Protein AF-A0AAJ1RBI2-F1 (afdb_monomer_lite)

InterPro domains:
  IPR000182 GNAT domain [PF00583] (64-165)
  IPR016181 Acyl-CoA N-acyltransferase [SSF55729] (60-168)

Secondary structure (DSSP, 8-state):
-------PPP-S-TT-TTEEEEEGGG---SSSHHHH---S-HHHHHIIIIITTTTTTT-EEEEEEETTT--EEEEEEEEEEEEEPPHHHHHHTT---TT--EEEEEEEEEEEE-GGGTTSSHHHHHHHHHHHHHHHHTTSSS---EEEEEE-GGGHHHHHHHH--EE---S--SSSEEEEEEHHHHHHHHHHHT-

Structure (mmCIF, N/CA/C/O backbone):
data_AF-A0AAJ1RBI2-F1
#
_entry.id   AF-A0AAJ1RBI2-F1
#
loop_
_atom_site.group_PDB
_atom_site.id
_atom_site.type_symbol
_atom_site.label_atom_id
_atom_site.label_alt_id
_atom_site.label_comp_id
_atom_site.label_asym_id
_atom_site.label_entity_id
_atom_site.label_seq_id
_atom_site.pdbx_PDB_ins_code
_atom_site.Cartn_x
_atom_site.Cartn_y
_atom_site.Cartn_z
_atom_site.occupancy
_atom_site.B_iso_or_equiv
_atom_site.auth_seq_id
_atom_site.auth_comp_id
_atom_site.auth_asym_id
_atom_site.auth_atom_id
_atom_site.pdbx_PDB_model_num
ATOM 1 N N . MET A 1 1 ? -21.808 1.583 -21.915 1.00 31.53 1 MET A N 1
ATOM 2 C CA . MET A 1 1 ? -22.429 1.436 -20.58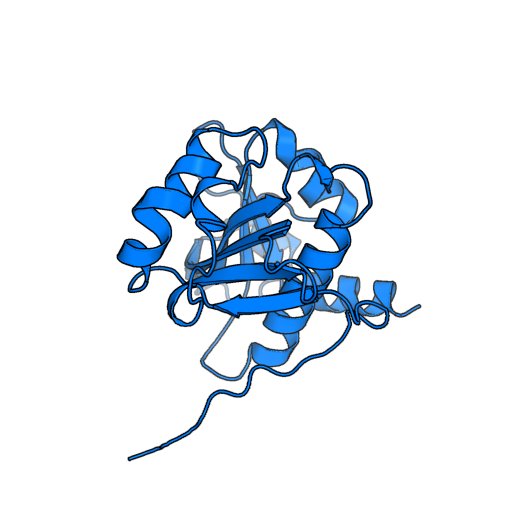4 1.00 31.53 1 MET A CA 1
ATOM 3 C C . MET A 1 1 ? -21.975 0.087 -20.047 1.00 31.53 1 MET A C 1
ATOM 5 O O . MET A 1 1 ? -22.480 -0.927 -20.499 1.00 31.53 1 MET A O 1
ATOM 9 N N . ALA A 1 2 ? -20.928 0.063 -19.223 1.00 22.00 2 ALA A N 1
ATOM 10 C CA . ALA A 1 2 ? -20.402 -1.158 -18.617 1.00 22.00 2 ALA A CA 1
ATOM 11 C C . ALA A 1 2 ? -20.569 -1.018 -17.102 1.00 22.00 2 ALA A C 1
ATOM 13 O O . ALA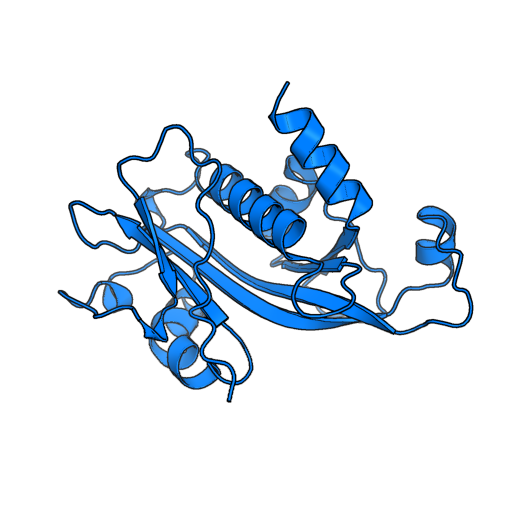 A 1 2 ? -19.829 -0.289 -16.451 1.00 22.00 2 ALA A O 1
ATOM 14 N N . LEU A 1 3 ? -21.614 -1.655 -16.577 1.00 27.84 3 LEU A N 1
ATOM 15 C CA . LEU A 1 3 ? -21.797 -1.904 -15.152 1.00 27.84 3 LEU A CA 1
ATOM 16 C C . LEU A 1 3 ? -20.965 -3.145 -14.814 1.00 27.84 3 LEU A C 1
ATOM 18 O O . LEU A 1 3 ? -21.447 -4.268 -14.912 1.00 27.84 3 LEU A O 1
ATOM 22 N N . GLY A 1 4 ? -19.693 -2.934 -14.492 1.00 22.75 4 GLY A N 1
ATOM 23 C CA . GLY A 1 4 ? -18.854 -3.931 -13.839 1.00 22.75 4 GLY A CA 1
ATOM 24 C C . GLY A 1 4 ? -18.748 -3.556 -12.371 1.00 22.75 4 GLY A C 1
ATOM 25 O O . GLY A 1 4 ? -18.045 -2.609 -12.031 1.00 22.75 4 GLY A O 1
ATOM 26 N N . VAL A 1 5 ? -19.477 -4.255 -11.503 1.00 24.61 5 VAL A N 1
ATOM 27 C CA . VAL A 1 5 ? -19.198 -4.220 -10.065 1.00 24.61 5 VAL A CA 1
ATOM 28 C C . VAL A 1 5 ? -17.825 -4.862 -9.902 1.00 24.61 5 VAL A C 1
ATOM 30 O O . VAL A 1 5 ? -17.678 -6.058 -10.144 1.00 24.61 5 VAL A O 1
ATOM 33 N N . LEU A 1 6 ? -16.815 -4.058 -9.568 1.00 24.02 6 LEU A N 1
ATOM 34 C CA . LEU A 1 6 ? -15.483 -4.548 -9.240 1.00 24.02 6 LEU A CA 1
ATOM 35 C C . LEU A 1 6 ? -15.587 -5.308 -7.911 1.00 24.02 6 LEU A C 1
ATOM 37 O O . LEU A 1 6 ? -15.535 -4.722 -6.830 1.00 24.02 6 LEU A O 1
ATOM 41 N N . VAL A 1 7 ? -15.840 -6.610 -7.992 1.00 29.83 7 VAL A N 1
ATOM 42 C CA . VAL A 1 7 ? -15.744 -7.504 -6.841 1.00 29.83 7 VAL A CA 1
ATOM 43 C C . VAL A 1 7 ? -14.259 -7.786 -6.651 1.00 29.83 7 VAL A C 1
ATOM 45 O O . VAL A 1 7 ? -13.678 -8.560 -7.405 1.00 29.83 7 VAL A O 1
ATOM 48 N N . LEU A 1 8 ? -13.645 -7.121 -5.670 1.00 30.98 8 LEU A N 1
ATOM 49 C CA . LEU A 1 8 ? -12.299 -7.457 -5.203 1.00 30.98 8 LEU A CA 1
ATOM 50 C C . LEU A 1 8 ? -12.330 -8.909 -4.697 1.00 30.98 8 LEU A C 1
ATOM 52 O O . LEU A 1 8 ? -13.134 -9.200 -3.802 1.00 30.98 8 LEU A O 1
ATOM 56 N N . PRO A 1 9 ? -11.529 -9.838 -5.239 1.00 37.38 9 PRO A N 1
ATOM 57 C CA . PRO A 1 9 ? -11.540 -11.200 -4.756 1.00 37.38 9 PRO A CA 1
ATOM 58 C C . PRO A 1 9 ? -10.793 -11.288 -3.434 1.00 37.38 9 PRO A C 1
ATOM 60 O O . PRO A 1 9 ? -9.757 -10.668 -3.192 1.00 37.38 9 PRO A O 1
ATOM 63 N N . GLN A 1 10 ? -11.377 -12.096 -2.565 1.00 47.50 10 GLN A N 1
ATOM 64 C CA . GLN A 1 10 ? -10.751 -12.557 -1.349 1.00 47.50 10 GLN A CA 1
ATOM 65 C C . GLN A 1 10 ? -9.840 -13.716 -1.726 1.00 47.50 10 GLN A C 1
ATOM 67 O O . GLN A 1 10 ? -10.343 -14.731 -2.201 1.00 47.50 10 GLN A O 1
ATOM 72 N N . ASN A 1 11 ? -8.533 -13.592 -1.506 1.00 36.38 11 ASN A N 1
ATOM 73 C CA . ASN A 1 11 ? -7.727 -14.770 -1.223 1.00 36.38 11 ASN A CA 1
ATOM 74 C C . ASN A 1 11 ? -6.527 -14.465 -0.319 1.00 36.38 11 ASN A C 1
ATOM 76 O O . ASN A 1 11 ? -5.798 -13.494 -0.496 1.00 36.38 11 ASN A O 1
ATOM 80 N N . ASP A 1 12 ? -6.395 -15.375 0.647 1.00 38.28 12 ASP A N 1
ATOM 81 C CA . ASP A 1 12 ? -5.239 -15.706 1.477 1.00 38.28 12 ASP A CA 1
ATOM 82 C C . ASP A 1 12 ? -4.867 -14.785 2.657 1.00 38.28 12 ASP A C 1
ATOM 84 O O . ASP A 1 12 ? -3.698 -14.568 2.960 1.00 38.28 12 ASP A O 1
ATOM 88 N N . LEU A 1 13 ? -5.876 -14.405 3.454 1.00 44.47 13 LEU A N 1
ATOM 89 C CA . LEU A 1 13 ? -5.784 -14.591 4.914 1.00 44.47 13 LEU A CA 1
ATOM 90 C C . LEU A 1 13 ? -6.566 -15.860 5.289 1.00 44.47 13 LEU A C 1
ATOM 92 O O . LEU A 1 13 ? -7.721 -15.797 5.713 1.00 44.47 13 LEU A O 1
ATOM 96 N N . LYS A 1 14 ? -5.970 -17.037 5.088 1.00 37.84 14 LYS A N 1
ATOM 97 C CA . LYS A 1 14 ? -6.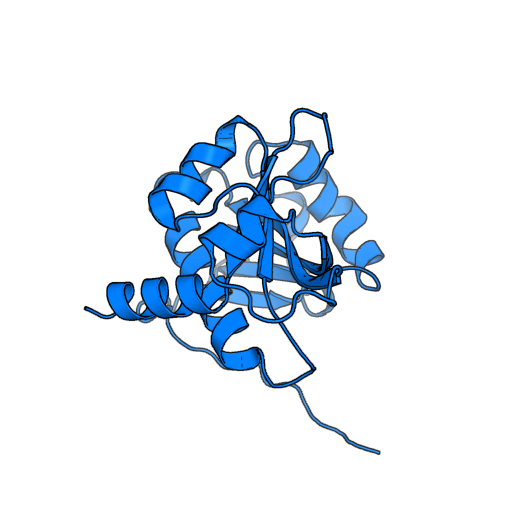661 -18.323 5.291 1.00 37.84 14 LYS A CA 1
ATOM 98 C C . LYS A 1 14 ? -6.915 -18.723 6.753 1.00 37.84 14 LYS A C 1
ATOM 100 O O . LYS A 1 14 ? -7.476 -19.787 6.965 1.00 37.84 14 LYS A O 1
ATOM 105 N N . ASP A 1 15 ? -6.664 -17.832 7.717 1.00 40.84 15 ASP A N 1
ATOM 106 C CA . ASP A 1 15 ? -7.117 -17.974 9.112 1.00 40.84 15 ASP A CA 1
ATOM 107 C C . ASP A 1 15 ? -7.917 -16.762 9.661 1.00 40.84 15 ASP A C 1
ATOM 109 O O . ASP A 1 15 ? -8.376 -16.797 10.801 1.00 40.84 15 ASP A O 1
ATOM 113 N N . SER A 1 16 ? -8.177 -15.690 8.888 1.00 45.16 16 SER A N 1
ATOM 114 C CA . SER A 1 16 ? -8.838 -14.484 9.432 1.00 45.16 16 SER A CA 1
ATOM 115 C C . SER A 1 16 ? -10.350 -14.432 9.171 1.00 45.16 16 SER A C 1
ATOM 117 O O . SER A 1 16 ? -10.859 -13.638 8.373 1.00 45.16 16 SER A O 1
ATOM 119 N N . LEU A 1 17 ? -11.123 -15.209 9.924 1.00 55.19 17 LEU A N 1
ATOM 120 C CA . LEU A 1 17 ? -12.563 -14.943 10.070 1.00 55.19 17 LEU A CA 1
ATOM 121 C C . LEU A 1 17 ? -12.840 -13.562 10.709 1.00 55.19 17 LEU A C 1
ATOM 123 O O . LEU A 1 17 ? -13.960 -13.065 10.619 1.00 55.19 17 LEU A O 1
ATOM 127 N N . GLU A 1 18 ? -11.823 -12.914 11.282 1.00 79.88 18 GLU A N 1
ATOM 128 C CA . GLU A 1 18 ? -11.953 -11.740 12.149 1.00 79.88 18 GLU A CA 1
ATOM 129 C C . GLU A 1 18 ? -11.800 -10.377 11.467 1.00 79.88 18 GLU A C 1
ATOM 131 O O . GLU A 1 18 ? -12.244 -9.393 12.048 1.00 79.88 18 GLU A O 1
ATOM 136 N N . PHE A 1 19 ? -11.229 -10.278 10.258 1.00 86.38 19 PHE A N 1
ATOM 137 C CA . PHE A 1 19 ? -10.945 -8.974 9.632 1.00 86.38 19 PHE A CA 1
ATOM 138 C C . PHE A 1 19 ? -11.523 -8.827 8.223 1.00 86.38 19 PHE A C 1
ATOM 140 O O . PHE A 1 19 ? -11.603 -9.790 7.461 1.00 86.38 19 PHE A O 1
ATOM 147 N N . ASN A 1 20 ? -11.929 -7.606 7.876 1.00 89.25 20 ASN A N 1
ATOM 148 C CA . ASN A 1 20 ? -12.379 -7.209 6.544 1.00 89.25 20 ASN A CA 1
ATOM 149 C C . ASN A 1 20 ? -11.481 -6.098 5.996 1.00 89.25 20 ASN A C 1
ATOM 151 O O . ASN A 1 20 ? -11.178 -5.143 6.707 1.00 89.25 20 ASN A O 1
ATOM 155 N N . VAL A 1 21 ? -11.132 -6.178 4.712 1.00 91.56 21 VAL A N 1
ATOM 156 C CA . VAL A 1 21 ? -10.526 -5.053 3.991 1.00 91.56 21 VAL A CA 1
ATOM 157 C C . VAL A 1 21 ? -11.633 -4.227 3.341 1.00 91.56 21 VAL A C 1
ATOM 159 O O . VAL A 1 21 ? -12.424 -4.751 2.557 1.00 91.56 21 VAL A O 1
ATOM 162 N N . ILE A 1 22 ? -11.704 -2.936 3.664 1.00 93.19 22 ILE A N 1
ATOM 163 C CA . ILE A 1 22 ? -12.755 -2.022 3.200 1.00 93.19 22 ILE A CA 1
ATOM 164 C C . ILE A 1 22 ? -12.105 -0.773 2.603 1.00 93.19 22 ILE A C 1
ATOM 166 O O . ILE A 1 22 ? -11.233 -0.166 3.217 1.00 93.19 22 ILE A O 1
ATOM 170 N N . ASN A 1 23 ? -12.532 -0.346 1.411 1.00 95.00 23 ASN A N 1
ATOM 171 C CA . ASN A 1 23 ? -12.123 0.959 0.883 1.00 95.00 23 ASN A CA 1
ATOM 172 C C . ASN A 1 23 ? -12.711 2.079 1.759 1.00 95.00 23 ASN A C 1
ATOM 174 O O . ASN A 1 23 ? -13.907 2.068 2.049 1.00 95.00 23 ASN A O 1
ATOM 178 N N . LEU A 1 24 ? -11.896 3.063 2.140 1.00 94.88 24 LEU A N 1
ATOM 179 C CA . LEU A 1 24 ? -12.279 4.162 3.030 1.00 94.88 24 LEU A CA 1
ATOM 180 C C . LEU A 1 24 ? -13.543 4.910 2.566 1.00 94.88 24 LEU A C 1
ATOM 182 O O . LEU A 1 24 ? -14.338 5.342 3.400 1.00 94.88 24 LEU A O 1
ATOM 186 N N . LEU A 1 25 ? -13.777 5.041 1.258 1.00 92.94 25 LEU A N 1
ATOM 187 C CA . LEU A 1 25 ? -14.990 5.676 0.727 1.00 92.94 25 LEU A CA 1
ATOM 188 C C . LEU A 1 25 ? -16.268 4.895 1.051 1.00 92.94 25 LEU A C 1
ATOM 190 O O . LEU A 1 25 ? -17.327 5.494 1.211 1.00 92.94 25 LEU A O 1
ATOM 194 N N . ASN A 1 26 ? -16.154 3.576 1.195 1.00 92.50 26 ASN A N 1
ATOM 195 C CA . ASN A 1 26 ? -17.253 2.684 1.554 1.00 92.50 26 ASN A CA 1
ATOM 196 C C . ASN A 1 26 ? -17.346 2.448 3.071 1.00 92.50 26 ASN A C 1
ATOM 198 O O . ASN A 1 26 ? -18.294 1.814 3.534 1.00 92.50 26 ASN A O 1
ATOM 202 N N . PHE A 1 27 ? -16.380 2.945 3.850 1.00 90.56 27 PHE A N 1
ATOM 203 C CA . PHE A 1 27 ? -16.364 2.800 5.299 1.00 90.56 27 PHE A CA 1
ATOM 204 C C . PHE A 1 27 ? -17.298 3.815 5.964 1.00 90.56 27 PHE A C 1
ATOM 206 O O . PHE A 1 27 ? -17.034 5.026 5.965 1.00 90.56 27 PHE A O 1
ATOM 213 N N . LYS A 1 28 ? -18.385 3.294 6.542 1.00 87.56 28 LYS A N 1
ATOM 214 C CA . LYS A 1 28 ? -19.274 4.023 7.449 1.00 87.56 28 LYS A CA 1
ATOM 215 C C . LYS A 1 28 ? -18.650 3.968 8.831 1.00 87.56 28 LYS A C 1
ATOM 217 O O . LYS A 1 28 ? -18.579 2.888 9.393 1.00 87.56 28 LYS A O 1
ATOM 222 N N . ASP A 1 29 ? -18.195 5.109 9.327 1.00 78.81 29 ASP A N 1
ATOM 223 C CA . ASP A 1 29 ? -17.538 5.203 10.627 1.00 78.81 29 ASP A CA 1
ATOM 224 C C . ASP A 1 29 ? -18.581 5.043 11.751 1.00 78.81 29 ASP A C 1
ATOM 226 O O . ASP A 1 29 ? -19.350 5.981 11.981 1.00 78.81 29 ASP A O 1
ATOM 230 N N . PRO A 1 30 ? -18.702 3.865 12.393 1.00 65.69 30 PRO A N 1
ATOM 231 C CA . PRO A 1 30 ? -19.822 3.580 13.287 1.00 65.69 30 PRO A CA 1
ATOM 232 C C . PRO A 1 30 ? -19.636 4.206 14.677 1.00 65.69 30 PRO A C 1
ATOM 234 O O . PRO A 1 30 ? -20.591 4.253 15.453 1.00 65.69 30 PRO A O 1
ATOM 237 N N . SER A 1 31 ? -18.426 4.676 15.000 1.00 63.22 31 SER A N 1
ATOM 238 C CA . SER A 1 31 ? -18.021 4.965 16.382 1.00 63.22 31 SER A CA 1
ATOM 239 C C . SER A 1 31 ? -16.742 5.807 16.501 1.00 63.22 31 SER A C 1
ATOM 241 O O . SER A 1 31 ? -16.000 5.646 17.465 1.00 63.22 31 SER A O 1
ATOM 243 N N . ASP A 1 32 ? -16.458 6.693 15.542 1.00 79.00 32 ASP A N 1
ATOM 244 C CA . ASP A 1 32 ? -15.189 7.446 15.485 1.00 79.00 32 ASP A CA 1
ATOM 245 C C . ASP A 1 32 ? -13.955 6.516 15.483 1.00 79.00 32 ASP A C 1
ATOM 247 O O . ASP A 1 32 ? -12.893 6.827 16.027 1.00 79.00 32 ASP A O 1
ATOM 251 N N . SER A 1 33 ? -14.089 5.346 14.845 1.00 82.88 33 SER A N 1
ATOM 252 C CA . SER A 1 33 ? -13.013 4.361 14.695 1.00 82.88 33 SER A CA 1
ATOM 253 C C . SER A 1 33 ? -11.827 4.951 13.923 1.00 82.88 33 SER A C 1
ATOM 255 O O . SER A 1 33 ? -10.684 4.536 14.111 1.00 82.88 33 SER A O 1
ATOM 257 N N . LEU A 1 34 ? -12.070 5.947 13.058 1.00 88.56 34 LEU A N 1
ATOM 258 C CA . LEU A 1 34 ? -10.997 6.737 12.451 1.00 88.56 34 LEU A CA 1
ATOM 259 C C . LEU A 1 34 ? -10.288 7.613 13.488 1.00 88.56 34 LEU A C 1
ATOM 261 O O . LEU A 1 34 ? -9.057 7.652 13.501 1.00 88.56 34 LEU A O 1
ATOM 265 N N . GLY A 1 35 ? -11.033 8.303 14.356 1.00 89.19 35 GLY A N 1
ATOM 266 C CA . GLY A 1 35 ? -10.485 9.155 15.410 1.00 89.19 35 GLY A CA 1
ATOM 267 C C . GLY A 1 35 ? -9.631 8.394 16.425 1.00 89.19 35 GLY A C 1
ATOM 268 O O . GLY A 1 35 ? -8.598 8.916 16.861 1.00 89.19 35 GLY A O 1
ATOM 269 N N . SER A 1 36 ? -9.990 7.144 16.731 1.00 92.06 36 SER A N 1
ATOM 270 C CA . SER A 1 36 ? -9.271 6.279 17.676 1.00 92.06 36 SER A CA 1
ATOM 271 C C . SER A 1 36 ? -8.013 5.609 17.108 1.00 92.06 36 SER A C 1
ATOM 273 O O . SER A 1 36 ? -7.174 5.146 17.882 1.00 92.06 36 SER A O 1
ATOM 275 N N . PHE A 1 37 ? -7.827 5.589 15.783 1.00 94.88 37 PHE A N 1
ATOM 276 C CA . PHE A 1 37 ? -6.645 4.983 15.167 1.00 94.88 37 PHE A CA 1
ATOM 277 C C . PHE A 1 37 ? -5.344 5.656 15.648 1.00 94.88 37 PHE A C 1
ATOM 279 O O . PHE A 1 37 ? -5.215 6.882 15.600 1.00 94.88 37 PHE A O 1
ATOM 286 N N . SER A 1 38 ? -4.367 4.852 16.071 1.00 96.50 38 SER A N 1
ATOM 287 C CA . SER A 1 38 ? -2.997 5.290 16.367 1.00 96.50 38 SER A CA 1
ATOM 288 C C . SER A 1 38 ? -2.010 4.203 15.967 1.00 96.50 38 SER A C 1
ATOM 290 O O . SER A 1 38 ? -2.070 3.085 16.489 1.00 96.50 38 SER A O 1
ATOM 292 N N . CYS A 1 39 ? -1.084 4.523 15.064 1.00 95.06 39 CYS A N 1
ATOM 293 C CA . CYS A 1 39 ? 0.087 3.692 14.780 1.00 95.06 39 CYS A CA 1
ATOM 294 C C . CYS A 1 39 ? 1.355 4.176 15.502 1.00 95.06 39 CYS A C 1
ATOM 296 O O . CYS A 1 39 ? 2.443 3.674 15.214 1.00 95.06 39 CYS A O 1
ATOM 298 N N . GLY A 1 40 ? 1.234 5.162 16.398 1.00 94.56 40 GLY A N 1
ATOM 299 C CA . GLY A 1 40 ? 2.360 5.774 17.109 1.00 94.56 40 GLY A CA 1
ATOM 300 C C . GLY A 1 40 ? 3.127 6.821 16.289 1.00 94.56 40 GLY A C 1
ATOM 301 O O . GLY A 1 40 ? 4.131 7.351 16.762 1.00 94.56 40 GLY A O 1
ATOM 302 N N . ASN A 1 41 ? 2.667 7.148 15.075 1.00 94.12 41 ASN A N 1
ATOM 303 C CA . ASN A 1 41 ? 3.213 8.229 14.253 1.00 94.12 41 ASN A CA 1
ATOM 304 C C . ASN A 1 41 ? 2.110 9.253 13.956 1.00 94.12 41 ASN A C 1
ATOM 306 O O . ASN A 1 41 ? 1.203 9.007 13.161 1.00 94.12 41 ASN A O 1
ATOM 310 N N . THR A 1 42 ? 2.227 10.430 14.568 1.00 95.38 42 THR A N 1
ATOM 311 C CA . THR A 1 42 ? 1.196 11.475 14.529 1.00 95.38 42 THR A CA 1
ATOM 312 C C . THR A 1 42 ? 0.932 12.025 13.127 1.00 95.38 42 THR A C 1
ATOM 314 O O . THR A 1 42 ? -0.194 12.438 12.844 1.00 95.38 42 THR A O 1
ATOM 317 N N . GLU A 1 43 ? 1.921 12.023 12.230 1.00 93.62 43 GLU A N 1
ATOM 318 C CA . GLU A 1 43 ? 1.741 12.470 10.844 1.00 93.62 43 GLU A CA 1
ATOM 319 C C . GLU A 1 43 ? 0.921 11.461 10.034 1.00 93.62 43 GLU A C 1
ATOM 321 O O . GLU A 1 43 ? 0.011 11.852 9.297 1.00 93.62 43 GLU A O 1
ATOM 326 N N . ILE A 1 44 ? 1.202 10.167 10.210 1.00 95.00 44 ILE A N 1
ATOM 327 C CA . ILE A 1 44 ? 0.468 9.069 9.569 1.00 95.00 44 ILE A CA 1
ATOM 328 C C . ILE A 1 44 ? -0.968 9.001 10.107 1.00 95.00 44 ILE A C 1
ATOM 330 O O . ILE A 1 44 ? -1.918 8.912 9.324 1.00 95.00 44 ILE A O 1
ATOM 334 N N . ASP A 1 45 ? -1.142 9.122 11.424 1.00 96.19 45 ASP A N 1
ATOM 335 C CA . ASP A 1 45 ? -2.461 9.146 12.060 1.00 96.19 45 ASP A CA 1
ATOM 336 C C . ASP A 1 45 ? -3.289 10.340 11.568 1.00 96.19 45 ASP A C 1
ATOM 338 O O . ASP A 1 45 ? -4.455 10.201 11.194 1.00 96.19 45 ASP A O 1
ATOM 342 N N . SER A 1 46 ? -2.675 11.528 11.519 1.00 96.25 46 SER A N 1
ATOM 343 C CA . SER A 1 46 ? -3.317 12.749 11.026 1.00 96.25 46 SER A CA 1
ATOM 344 C C . SER A 1 46 ? -3.718 12.628 9.557 1.00 96.25 46 SER A C 1
ATOM 346 O O . SER A 1 46 ? -4.818 13.049 9.183 1.00 96.25 46 SER A O 1
ATOM 348 N N . PHE A 1 47 ? -2.875 12.012 8.720 1.00 95.62 47 PHE A N 1
ATOM 349 C CA . PHE A 1 47 ? -3.210 11.739 7.324 1.00 95.62 47 PHE A CA 1
ATOM 350 C C . PHE A 1 47 ? -4.499 10.917 7.206 1.00 95.62 47 PHE A C 1
ATOM 352 O O . PHE A 1 47 ? -5.421 11.348 6.504 1.00 95.62 47 PHE A O 1
ATOM 359 N N . LEU A 1 48 ? -4.594 9.784 7.911 1.00 96.19 48 LEU A N 1
ATOM 360 C CA . LEU A 1 48 ? -5.776 8.923 7.853 1.00 96.19 48 LEU A CA 1
ATOM 361 C C . LEU A 1 48 ? -7.038 9.678 8.291 1.00 96.19 48 LEU A C 1
ATOM 363 O O . LEU A 1 48 ? -8.059 9.637 7.601 1.00 96.19 48 LEU A O 1
ATOM 367 N N . LYS A 1 49 ? -6.943 10.404 9.411 1.00 94.94 49 LYS A N 1
ATOM 368 C CA . LYS A 1 49 ? -8.073 11.095 10.050 1.00 94.94 49 LYS A CA 1
ATOM 369 C C . LYS A 1 49 ? -8.587 12.286 9.248 1.00 94.94 49 LYS A C 1
ATOM 371 O O . LYS A 1 49 ? -9.781 12.564 9.264 1.00 94.94 49 LYS A O 1
ATOM 376 N N . THR A 1 50 ? -7.701 13.008 8.559 1.00 93.69 50 THR A N 1
ATOM 377 C CA . THR A 1 50 ? -8.039 14.338 8.016 1.00 93.69 50 THR A CA 1
ATOM 378 C C . THR A 1 50 ? -7.880 14.476 6.503 1.00 93.69 50 THR A C 1
ATOM 380 O O . THR A 1 50 ? -8.542 15.324 5.904 1.00 93.69 50 THR A O 1
ATOM 383 N N . LYS A 1 51 ? -7.034 13.660 5.856 1.00 94.81 51 LYS A N 1
ATOM 384 C CA . LYS A 1 51 ? -6.660 13.832 4.436 1.00 94.81 51 LYS A CA 1
ATOM 385 C C . LYS A 1 51 ? -7.052 12.658 3.547 1.00 94.81 51 LYS A C 1
ATOM 387 O O . LYS A 1 51 ? -7.416 12.874 2.396 1.00 94.81 51 LYS A O 1
ATOM 392 N N . ALA A 1 52 ? -7.032 11.430 4.060 1.00 95.25 52 ALA A N 1
ATOM 393 C CA . ALA A 1 52 ? -7.218 10.233 3.239 1.00 95.25 52 ALA A CA 1
ATOM 394 C C . ALA A 1 52 ? -8.520 10.249 2.409 1.00 95.25 52 ALA A C 1
ATOM 396 O O . ALA A 1 52 ? -8.514 9.880 1.238 1.00 95.25 52 ALA A O 1
ATOM 397 N N . ARG A 1 53 ? -9.632 10.761 2.965 1.00 94.25 53 ARG A N 1
ATOM 398 C CA . ARG A 1 53 ? -10.908 10.883 2.229 1.00 94.25 53 ARG A CA 1
ATOM 399 C C . ARG A 1 53 ? -10.849 11.907 1.089 1.00 94.25 53 ARG A C 1
ATOM 401 O O . ARG A 1 53 ? -11.404 11.660 0.017 1.00 94.25 53 ARG A O 1
ATOM 408 N N . THR A 1 54 ? -10.189 13.046 1.298 1.00 93.88 54 THR A N 1
ATOM 409 C CA . THR A 1 54 ? -10.098 14.118 0.289 1.00 93.88 54 THR A CA 1
ATOM 410 C C . THR A 1 54 ? -9.113 13.779 -0.826 1.00 93.88 54 THR A C 1
ATOM 412 O O . THR A 1 54 ? -9.248 14.286 -1.936 1.00 93.88 54 THR A O 1
ATOM 415 N N . TRP A 1 55 ? -8.167 12.876 -0.567 1.00 94.44 55 TRP A N 1
ATOM 416 C CA . TRP A 1 55 ? -7.202 12.384 -1.553 1.00 94.44 55 TRP A CA 1
ATOM 417 C C . TRP A 1 55 ? -7.739 11.260 -2.448 1.00 94.44 55 TRP A C 1
ATOM 419 O O . TRP A 1 55 ? -7.013 10.788 -3.314 1.00 94.44 55 TRP A O 1
ATOM 429 N N . SER A 1 56 ? -9.014 10.887 -2.322 1.00 91.50 56 SER A N 1
ATOM 430 C CA . SER A 1 56 ? -9.644 9.779 -3.063 1.00 91.50 56 SER A CA 1
ATOM 431 C C . SER A 1 56 ? -9.542 9.838 -4.594 1.00 91.50 56 SER A C 1
ATOM 433 O O . SER A 1 56 ? -9.713 8.822 -5.261 1.00 91.50 56 SER A O 1
ATOM 435 N N . ILE A 1 57 ? -9.255 11.010 -5.169 1.00 91.75 57 ILE A N 1
ATOM 436 C CA . ILE A 1 57 ? -9.022 11.176 -6.612 1.00 91.75 57 ILE A CA 1
ATOM 437 C C . ILE A 1 57 ? -7.575 10.882 -7.047 1.00 91.75 57 ILE A C 1
ATOM 439 O O . ILE A 1 57 ? -7.334 10.655 -8.228 1.00 91.75 57 ILE A O 1
ATOM 443 N N . VAL A 1 58 ? -6.611 10.914 -6.120 1.00 93.81 58 VAL A N 1
ATOM 444 C CA . VAL A 1 58 ? -5.170 10.714 -6.378 1.00 93.81 58 VAL A CA 1
ATOM 445 C C . VAL A 1 58 ? -4.604 9.480 -5.673 1.00 93.81 58 VAL A C 1
ATOM 447 O O . VAL A 1 58 ? -3.529 9.003 -6.035 1.00 93.81 58 VAL A O 1
ATOM 450 N N . SER A 1 59 ? -5.313 8.943 -4.682 1.00 95.31 59 SER A N 1
ATOM 451 C CA . SER A 1 59 ? -4.962 7.712 -3.987 1.00 95.31 59 SER A CA 1
ATOM 452 C C . SER A 1 59 ? -6.199 6.997 -3.445 1.00 95.31 59 SER A C 1
ATOM 454 O O . SER A 1 59 ? -7.233 7.603 -3.184 1.00 95.31 59 SER A O 1
ATOM 456 N N . ASN A 1 60 ? -6.084 5.686 -3.249 1.00 95.69 60 ASN A N 1
ATOM 457 C CA . ASN A 1 60 ? -7.105 4.861 -2.619 1.00 95.69 60 ASN A CA 1
ATOM 458 C C . ASN A 1 60 ? -6.603 4.354 -1.271 1.00 95.69 60 ASN A C 1
ATOM 460 O O . ASN A 1 60 ? -5.584 3.666 -1.207 1.00 95.69 60 ASN A O 1
ATOM 464 N N . THR A 1 61 ? -7.343 4.655 -0.206 1.00 96.94 61 THR A N 1
ATOM 465 C CA . THR A 1 61 ? -7.067 4.153 1.143 1.00 96.94 61 THR A CA 1
ATOM 466 C C . THR A 1 61 ? -7.963 2.962 1.459 1.00 96.94 61 THR A C 1
ATOM 468 O O . THR A 1 61 ? -9.181 3.019 1.280 1.00 96.94 61 THR A O 1
ATOM 471 N N . PHE A 1 62 ? -7.357 1.892 1.957 1.00 96.75 62 PHE A N 1
ATOM 472 C CA . PHE A 1 62 ? -8.020 0.668 2.382 1.00 96.75 62 PHE A CA 1
ATOM 473 C C . PHE A 1 62 ? -7.760 0.448 3.867 1.00 96.75 62 PHE A C 1
ATOM 475 O O . PHE A 1 62 ? -6.635 0.608 4.341 1.00 96.75 62 PHE A O 1
ATOM 482 N N . LEU A 1 63 ? -8.813 0.090 4.587 1.00 96.12 63 LEU A N 1
ATOM 483 C CA . LEU A 1 63 ? -8.819 -0.159 6.020 1.00 96.12 63 LEU A CA 1
ATOM 484 C C . LEU A 1 63 ? -8.916 -1.659 6.260 1.00 96.12 63 LEU A C 1
ATOM 486 O O . LEU A 1 63 ? -9.729 -2.323 5.620 1.00 96.12 63 LEU A O 1
ATOM 490 N N . LEU A 1 64 ? -8.140 -2.171 7.206 1.00 94.06 64 LEU A N 1
ATOM 491 C CA . LEU A 1 64 ? -8.337 -3.492 7.785 1.00 94.06 64 LEU A CA 1
ATOM 492 C C . LEU A 1 64 ? -9.146 -3.324 9.074 1.00 94.06 64 LEU A C 1
ATOM 494 O O . LEU A 1 64 ? -8.654 -2.738 10.038 1.00 94.06 64 LEU A O 1
ATOM 498 N N . VAL A 1 65 ? -10.381 -3.814 9.072 1.00 92.62 65 VAL A N 1
ATOM 499 C CA . VAL A 1 65 ? -11.371 -3.597 10.135 1.00 92.62 65 VAL A CA 1
ATOM 500 C C . VAL A 1 65 ? -11.695 -4.914 10.830 1.00 92.62 65 VAL A C 1
ATOM 502 O O . VAL A 1 65 ? -11.930 -5.918 10.155 1.00 92.62 65 VAL A O 1
ATOM 505 N N . ASN A 1 66 ? -11.729 -4.919 12.162 1.00 90.19 66 ASN A N 1
ATOM 506 C CA . ASN A 1 66 ? -12.192 -6.059 12.952 1.00 90.19 66 ASN A CA 1
ATOM 507 C C . ASN A 1 66 ? -13.711 -6.236 12.786 1.00 90.19 66 ASN A C 1
ATOM 509 O O . ASN A 1 66 ? -14.473 -5.321 13.063 1.00 90.19 66 ASN A O 1
ATOM 513 N N . LYS A 1 67 ? -14.169 -7.416 12.362 1.00 86.88 67 LYS A N 1
ATOM 514 C CA . LYS A 1 67 ? -15.590 -7.699 12.087 1.00 86.88 67 LYS A CA 1
ATOM 515 C C . LYS A 1 67 ? -16.479 -7.706 13.329 1.00 86.88 67 LYS A C 1
ATOM 517 O O . LYS A 1 67 ? -17.693 -7.631 13.184 1.00 86.88 67 LYS A O 1
ATOM 522 N N . GLN A 1 68 ? -15.902 -7.897 14.515 1.00 87.00 68 GLN A N 1
ATOM 523 C CA . GLN A 1 68 ? -16.649 -7.964 15.772 1.00 87.00 68 GLN A CA 1
ATOM 524 C C . GLN A 1 68 ? -16.743 -6.600 16.453 1.00 87.00 68 GLN A C 1
ATOM 526 O O . GLN A 1 68 ? -17.764 -6.308 17.068 1.00 87.00 68 GLN A O 1
ATOM 531 N N . THR A 1 69 ? -15.681 -5.794 16.370 1.00 88.00 69 THR A N 1
ATOM 532 C CA . THR A 1 69 ? -15.592 -4.512 17.088 1.00 88.00 69 THR A CA 1
ATOM 533 C C . THR A 1 69 ? -15.714 -3.286 16.188 1.00 88.00 69 THR A C 1
ATOM 535 O O . THR A 1 69 ? -15.860 -2.186 16.703 1.00 88.00 69 THR A O 1
ATOM 538 N N . ASP A 1 70 ? -15.643 -3.459 14.864 1.00 88.31 70 ASP A N 1
ATOM 539 C CA . ASP A 1 70 ? -15.527 -2.385 13.869 1.00 88.31 70 ASP A CA 1
ATOM 540 C C . ASP A 1 70 ? -14.302 -1.462 14.066 1.00 88.31 70 ASP A C 1
ATOM 542 O O . ASP A 1 70 ? -14.217 -0.366 13.496 1.00 88.31 70 ASP A O 1
ATOM 546 N N . ASP A 1 71 ? -13.305 -1.919 14.831 1.00 90.88 71 ASP A N 1
ATOM 547 C CA . ASP A 1 71 ? -12.051 -1.195 15.027 1.00 90.88 71 ASP A CA 1
ATOM 548 C C . ASP A 1 71 ? -11.157 -1.287 13.791 1.00 90.88 71 ASP A C 1
ATOM 550 O O . ASP A 1 71 ? -10.978 -2.357 13.197 1.00 90.88 71 ASP A O 1
ATOM 554 N N . ILE A 1 72 ? -10.514 -0.172 13.445 1.00 94.25 72 ILE A N 1
ATOM 555 C CA . ILE A 1 72 ? -9.481 -0.137 12.409 1.00 94.25 72 ILE A CA 1
ATOM 556 C C . ILE A 1 72 ? -8.171 -0.637 13.020 1.00 94.25 72 ILE A C 1
ATOM 558 O O . ILE A 1 72 ? -7.599 -0.010 13.908 1.00 94.25 72 ILE A O 1
ATOM 562 N N . VAL A 1 73 ? -7.668 -1.755 12.510 1.00 94.06 73 VAL A N 1
ATOM 563 C CA . VAL A 1 73 ? -6.435 -2.400 12.984 1.00 94.06 73 VAL A CA 1
ATOM 564 C C . VAL A 1 73 ? -5.223 -1.999 12.150 1.00 94.06 73 VAL A C 1
ATOM 566 O O . VAL A 1 73 ? -4.097 -1.930 12.642 1.00 94.06 73 VAL A O 1
ATOM 569 N N . ALA A 1 74 ? -5.441 -1.715 10.873 1.00 95.88 74 ALA A N 1
ATOM 570 C CA . ALA A 1 74 ? -4.400 -1.267 9.967 1.00 95.88 74 ALA A CA 1
ATOM 571 C C . ALA A 1 74 ? -5.012 -0.492 8.804 1.00 95.88 74 ALA A C 1
ATOM 573 O O . ALA A 1 74 ? -6.209 -0.596 8.529 1.00 95.88 74 ALA A O 1
ATOM 574 N N . PHE A 1 75 ? -4.181 0.246 8.080 1.00 96.88 75 PHE A N 1
ATOM 575 C CA . PHE A 1 75 ? -4.560 0.785 6.785 1.00 96.88 75 PHE A CA 1
ATOM 576 C C . PHE A 1 75 ? -3.371 0.825 5.837 1.00 96.88 75 PHE A C 1
ATOM 578 O O . PHE A 1 75 ? -2.206 0.864 6.245 1.00 96.88 75 PHE A O 1
ATOM 585 N N . TYR A 1 76 ? -3.685 0.866 4.550 1.00 97.31 76 TYR A N 1
ATOM 586 C CA . TYR A 1 76 ? -2.718 1.191 3.521 1.00 97.31 76 TYR A CA 1
ATOM 587 C C . TYR A 1 76 ? -3.335 2.114 2.475 1.00 97.31 76 TYR A C 1
ATOM 589 O O . TYR A 1 76 ? -4.547 2.129 2.263 1.00 97.31 76 TYR A O 1
ATOM 597 N N . THR A 1 77 ? -2.499 2.923 1.835 1.00 97.00 77 THR A N 1
ATOM 598 C CA . THR A 1 77 ? -2.909 3.849 0.776 1.00 97.00 77 THR A CA 1
ATOM 599 C C . THR A 1 77 ? -2.091 3.589 -0.472 1.00 97.00 77 THR A C 1
ATOM 601 O O . THR A 1 77 ? -0.864 3.589 -0.411 1.00 97.00 77 THR A O 1
ATOM 604 N N . LEU A 1 78 ? -2.777 3.388 -1.595 1.00 96.38 78 LEU A N 1
ATOM 605 C CA . LEU A 1 78 ? -2.173 3.130 -2.897 1.00 96.38 78 LEU A CA 1
ATOM 606 C C . LEU A 1 78 ? -2.379 4.319 -3.830 1.00 96.38 78 LEU A C 1
ATOM 608 O O . LEU A 1 78 ? -3.468 4.890 -3.869 1.00 96.38 78 LEU A O 1
ATOM 612 N N . SER A 1 79 ? -1.372 4.651 -4.626 1.00 95.06 79 SER A N 1
ATOM 613 C CA . SER A 1 79 ? -1.509 5.557 -5.768 1.00 95.06 79 SER A CA 1
ATOM 614 C C . SER A 1 79 ? -0.829 4.981 -7.005 1.00 95.06 79 SER A C 1
ATOM 616 O O . SER A 1 79 ? 0.016 4.088 -6.918 1.00 95.06 79 SER A O 1
ATOM 618 N N . ASN A 1 80 ? -1.210 5.474 -8.180 1.00 93.75 80 ASN A N 1
ATOM 619 C CA . ASN A 1 80 ? -0.501 5.172 -9.415 1.00 93.75 80 ASN A CA 1
ATOM 620 C C . ASN A 1 80 ? 0.738 6.060 -9.524 1.00 93.75 80 ASN A C 1
ATOM 622 O O . ASN A 1 80 ? 0.701 7.242 -9.177 1.00 93.75 80 ASN A O 1
ATOM 626 N N . GLY A 1 81 ? 1.824 5.493 -10.035 1.00 91.25 81 GLY A N 1
ATOM 627 C CA . GLY A 1 81 ? 3.092 6.187 -10.140 1.00 91.25 81 GLY A CA 1
ATOM 628 C C . GLY A 1 81 ? 3.885 5.820 -11.382 1.00 91.25 81 GLY A C 1
ATOM 629 O O . GLY A 1 81 ? 3.484 5.001 -12.217 1.00 91.25 81 GLY A O 1
ATOM 630 N N . ILE A 1 82 ? 5.032 6.480 -11.480 1.00 89.94 82 ILE A N 1
ATOM 631 C CA . ILE A 1 82 ? 6.056 6.210 -12.475 1.00 89.94 82 ILE A CA 1
ATOM 632 C C . ILE A 1 82 ? 7.380 6.054 -11.739 1.00 89.94 82 ILE A C 1
ATOM 634 O O . ILE A 1 82 ? 7.820 6.969 -11.041 1.00 89.94 82 ILE A O 1
ATOM 638 N N . THR A 1 83 ? 8.037 4.927 -11.973 1.00 86.88 83 THR A N 1
ATOM 639 C CA . THR A 1 83 ? 9.393 4.654 -11.510 1.00 86.88 83 THR A CA 1
ATOM 640 C C . THR A 1 83 ? 10.381 4.896 -12.645 1.00 86.88 83 THR A C 1
ATOM 642 O O . THR A 1 83 ? 10.282 4.296 -13.720 1.00 86.88 83 THR A O 1
ATOM 645 N N . LYS A 1 84 ? 11.393 5.732 -12.392 1.00 85.06 84 LYS A N 1
ATOM 646 C CA . LYS A 1 84 ? 12.517 5.939 -13.313 1.00 85.06 84 LYS A CA 1
ATOM 647 C C . LYS A 1 84 ? 13.698 5.067 -12.923 1.00 85.06 84 LYS A C 1
ATOM 649 O O . LYS A 1 84 ? 14.279 5.233 -11.854 1.00 85.06 84 LYS A O 1
ATOM 654 N N . LEU A 1 85 ? 14.102 4.176 -13.825 1.00 78.94 85 LEU A N 1
ATOM 655 C CA . LEU A 1 85 ? 15.206 3.250 -13.566 1.00 78.94 85 LEU A CA 1
ATOM 656 C C . LEU A 1 85 ? 16.540 3.775 -14.090 1.00 78.94 85 LEU A C 1
ATOM 658 O O . LEU A 1 85 ? 16.665 4.174 -15.253 1.00 78.94 85 LEU A O 1
ATOM 662 N N . THR A 1 86 ? 17.585 3.653 -13.272 1.00 78.06 86 THR A N 1
ATOM 663 C CA . THR A 1 86 ? 18.959 3.868 -13.735 1.00 78.06 86 THR A CA 1
ATOM 664 C C . THR A 1 86 ? 19.395 2.764 -14.691 1.00 78.06 86 THR A C 1
ATOM 666 O O . THR A 1 86 ? 18.919 1.628 -14.643 1.00 78.06 86 THR A O 1
ATOM 669 N N . LYS A 1 87 ? 20.391 3.064 -15.534 1.00 80.44 87 LYS A N 1
ATOM 670 C CA . LYS A 1 87 ? 21.026 2.053 -16.397 1.00 80.44 87 LYS A CA 1
ATOM 671 C C . LYS A 1 87 ? 21.590 0.875 -15.587 1.00 80.44 87 LYS A C 1
ATOM 673 O O . LYS A 1 87 ? 21.522 -0.263 -16.044 1.00 80.44 87 LYS A O 1
ATOM 678 N N . LYS A 1 88 ? 22.119 1.139 -14.384 1.00 81.94 88 LYS A N 1
ATOM 679 C CA . LYS A 1 88 ? 22.663 0.119 -13.476 1.00 81.94 88 LYS A CA 1
ATOM 680 C C . LYS A 1 88 ? 21.568 -0.820 -12.971 1.00 81.94 88 LYS A C 1
ATOM 682 O O . LYS A 1 88 ? 21.741 -2.031 -13.075 1.00 81.94 88 LYS A O 1
ATOM 687 N N . TYR A 1 89 ? 20.442 -0.277 -12.502 1.00 81.12 89 TYR A N 1
ATOM 688 C CA . TYR A 1 89 ? 19.305 -1.081 -12.051 1.00 81.12 89 TYR A CA 1
ATOM 689 C C . TYR A 1 89 ? 18.728 -1.919 -13.199 1.00 81.12 89 TYR A C 1
ATOM 691 O O . TYR A 1 89 ? 18.581 -3.132 -13.066 1.00 81.12 89 TYR A O 1
ATOM 699 N N . LYS A 1 90 ? 18.520 -1.309 -14.377 1.00 82.06 90 LYS A N 1
ATOM 700 C CA . LYS A 1 90 ? 18.076 -2.029 -15.584 1.00 82.06 90 LYS A CA 1
ATOM 701 C C . LYS A 1 90 ? 18.979 -3.215 -15.919 1.00 82.06 90 LYS A C 1
ATOM 703 O O . LYS A 1 90 ? 18.479 -4.294 -16.212 1.00 82.06 90 LYS A O 1
ATOM 708 N N . LYS A 1 91 ? 20.303 -3.028 -15.847 1.00 83.44 91 LYS A N 1
ATOM 709 C CA . LYS A 1 91 ? 21.283 -4.094 -16.092 1.00 83.44 91 LYS A CA 1
ATOM 710 C C . LYS A 1 91 ? 21.224 -5.188 -15.022 1.00 83.44 91 LYS A C 1
ATOM 712 O O . LYS A 1 91 ? 21.250 -6.358 -15.379 1.00 83.44 91 LYS A O 1
ATOM 717 N N . LYS A 1 92 ? 21.134 -4.818 -13.737 1.00 83.38 92 LYS A N 1
ATOM 718 C CA . LYS A 1 92 ? 21.055 -5.757 -12.600 1.00 83.38 92 LYS A CA 1
ATOM 719 C C . LYS A 1 92 ? 19.829 -6.671 -12.696 1.00 83.38 92 LYS A C 1
ATOM 721 O O . LYS A 1 92 ? 19.947 -7.857 -12.420 1.00 83.38 92 LYS A O 1
ATOM 726 N N . HIS A 1 93 ? 18.686 -6.123 -13.103 1.00 80.19 93 HIS A N 1
ATOM 727 C CA . HIS A 1 93 ? 17.413 -6.845 -13.193 1.00 80.19 93 HIS A CA 1
ATOM 728 C C . HIS A 1 93 ? 17.057 -7.279 -14.631 1.00 80.19 93 HIS A C 1
ATOM 730 O O . HIS A 1 93 ? 15.916 -7.644 -14.898 1.00 80.19 93 HIS A O 1
ATOM 736 N N . GLU A 1 94 ? 18.024 -7.248 -15.559 1.00 83.19 94 GLU A N 1
ATOM 737 C CA . GLU A 1 94 ? 17.892 -7.737 -16.944 1.00 83.19 94 GLU A CA 1
ATOM 738 C C . GLU A 1 94 ? 16.722 -7.125 -17.746 1.00 83.19 94 GLU A C 1
ATOM 740 O O . GLU A 1 94 ? 16.110 -7.777 -18.597 1.00 83.19 94 GLU A O 1
ATOM 745 N N . PHE A 1 95 ? 16.414 -5.844 -17.518 1.00 82.25 95 PHE A N 1
ATOM 746 C CA . PHE A 1 95 ? 15.386 -5.136 -18.281 1.00 82.25 95 PHE A CA 1
ATOM 747 C C . PHE A 1 95 ? 15.815 -4.955 -19.744 1.00 82.25 95 PHE A C 1
ATOM 749 O O . PHE A 1 95 ? 16.780 -4.252 -20.047 1.00 82.25 95 PHE A O 1
ATOM 756 N N . LYS A 1 96 ? 15.058 -5.569 -20.663 1.00 76.75 96 LYS A N 1
ATOM 757 C CA . LYS A 1 96 ? 15.356 -5.598 -22.109 1.00 76.75 96 LYS A CA 1
ATOM 758 C C . LYS A 1 96 ? 14.901 -4.350 -22.873 1.00 76.75 96 LYS A C 1
ATOM 760 O O . LYS A 1 96 ? 15.332 -4.136 -24.000 1.00 76.75 96 LYS A O 1
ATOM 765 N N . PHE A 1 97 ? 14.059 -3.515 -22.267 1.00 77.38 97 PHE A N 1
ATOM 766 C CA . PHE A 1 97 ? 13.512 -2.310 -22.893 1.00 77.38 97 PHE A CA 1
ATOM 767 C C . PHE A 1 97 ? 14.401 -1.096 -22.595 1.00 77.38 97 PHE A C 1
ATOM 769 O O . PHE A 1 97 ? 14.125 -0.289 -21.704 1.00 77.38 97 PHE A O 1
ATOM 776 N N . SER A 1 98 ? 15.513 -0.979 -23.324 1.00 70.69 98 SER A N 1
ATOM 777 C CA . SER A 1 98 ? 16.484 0.112 -23.148 1.00 70.69 98 SER A CA 1
ATOM 778 C C . SER A 1 98 ? 15.863 1.499 -23.347 1.00 70.69 98 SER A C 1
ATOM 780 O O . SER A 1 98 ? 16.239 2.426 -22.625 1.00 70.69 98 SER A O 1
ATOM 782 N N . GLU A 1 99 ? 14.891 1.615 -24.254 1.00 76.69 99 GLU A N 1
ATOM 783 C CA . GLU A 1 99 ? 14.229 2.872 -24.632 1.00 76.69 99 GLU A CA 1
ATOM 784 C C . GLU A 1 99 ? 13.168 3.346 -23.630 1.00 76.69 99 GLU A C 1
ATOM 786 O O . GLU A 1 99 ? 12.863 4.533 -23.573 1.00 76.69 99 GLU A O 1
ATOM 791 N N . ILE A 1 100 ? 12.648 2.453 -22.781 1.00 81.31 100 ILE A N 1
ATOM 792 C CA . ILE A 1 100 ? 11.651 2.808 -21.764 1.00 81.31 100 ILE A CA 1
ATOM 793 C C . ILE A 1 100 ? 12.375 3.312 -20.522 1.00 81.31 100 ILE A C 1
ATOM 795 O O . ILE A 1 100 ? 13.103 2.556 -19.875 1.00 81.31 100 ILE A O 1
ATOM 799 N N . THR A 1 101 ? 12.205 4.584 -20.176 1.00 78.75 101 THR A N 1
ATOM 800 C CA . THR A 1 101 ? 12.749 5.195 -18.949 1.00 78.75 101 THR A CA 1
ATOM 801 C C . THR A 1 101 ? 11.762 5.199 -17.796 1.00 78.75 101 THR A C 1
ATOM 803 O O . THR A 1 101 ? 12.186 5.076 -16.649 1.00 78.75 101 THR A O 1
ATOM 806 N N . ASP A 1 102 ? 10.481 5.306 -18.125 1.00 86.19 102 ASP A N 1
ATOM 807 C CA . ASP A 1 102 ? 9.371 5.494 -17.206 1.00 86.19 102 ASP A CA 1
ATOM 808 C C . ASP A 1 102 ? 8.565 4.201 -17.129 1.00 86.19 102 ASP A C 1
ATOM 810 O O . ASP A 1 102 ? 7.955 3.774 -18.110 1.00 86.19 102 ASP A O 1
ATOM 814 N N . TYR A 1 103 ? 8.608 3.550 -15.971 1.00 89.50 103 TYR A N 1
ATOM 815 C CA . TYR A 1 103 ? 7.929 2.282 -15.744 1.00 89.50 103 TYR A CA 1
ATOM 816 C C . TYR A 1 103 ? 6.694 2.498 -14.873 1.00 89.50 103 TYR A C 1
ATOM 818 O O . TYR A 1 103 ? 6.796 3.180 -13.853 1.00 89.50 103 TYR A O 1
ATOM 826 N N . PRO A 1 104 ? 5.539 1.915 -15.234 1.00 92.44 104 PRO A N 1
ATOM 827 C CA . PRO A 1 104 ? 4.329 2.059 -14.441 1.00 92.44 104 PRO A CA 1
ATOM 828 C C . PRO A 1 104 ? 4.486 1.366 -13.087 1.00 92.44 104 PRO A C 1
ATOM 830 O O . PRO A 1 104 ? 4.929 0.210 -13.010 1.00 92.44 104 PRO A O 1
ATOM 833 N N . SER A 1 105 ? 4.083 2.064 -12.029 1.00 93.31 105 SER A N 1
ATOM 834 C CA . SER A 1 105 ? 4.151 1.567 -10.662 1.00 93.31 105 SER A CA 1
ATOM 835 C C . SER A 1 105 ? 2.835 1.733 -9.905 1.00 93.31 105 SER A C 1
ATOM 837 O O . SER A 1 105 ? 2.012 2.603 -10.205 1.00 93.31 105 SER A O 1
ATOM 839 N N . ILE A 1 106 ? 2.660 0.891 -8.889 1.00 95.00 106 ILE A N 1
ATOM 840 C CA . ILE A 1 106 ? 1.748 1.144 -7.775 1.00 95.00 106 ILE A CA 1
ATOM 841 C C . ILE A 1 106 ? 2.604 1.563 -6.587 1.00 95.00 106 ILE A C 1
ATOM 843 O O . ILE A 1 106 ? 3.507 0.835 -6.181 1.00 95.00 106 ILE A O 1
ATOM 847 N N . ASN A 1 107 ? 2.314 2.727 -6.024 1.00 94.19 107 ASN A N 1
ATOM 848 C CA . ASN A 1 107 ? 3.026 3.257 -4.875 1.00 94.19 107 ASN A CA 1
ATOM 849 C C . ASN A 1 107 ? 2.221 2.979 -3.607 1.00 94.19 107 ASN A C 1
ATOM 851 O O . ASN A 1 107 ? 1.055 3.364 -3.510 1.00 94.19 107 ASN A O 1
ATOM 855 N N . ILE A 1 108 ? 2.853 2.349 -2.622 1.00 95.38 108 ILE A N 1
ATOM 856 C CA . ILE A 1 108 ? 2.355 2.239 -1.254 1.00 95.38 108 ILE A CA 1
ATOM 857 C C . ILE A 1 108 ? 2.760 3.529 -0.537 1.00 95.38 108 ILE A C 1
ATOM 859 O O . ILE A 1 108 ? 3.897 3.683 -0.097 1.00 95.38 108 ILE A O 1
ATOM 863 N N . VAL A 1 109 ? 1.827 4.478 -0.474 1.00 93.56 109 VAL A N 1
ATOM 864 C CA . VAL A 1 109 ? 2.056 5.828 0.071 1.00 93.56 109 VAL A CA 1
ATOM 865 C C . VAL A 1 109 ? 2.061 5.808 1.597 1.00 93.56 109 VAL A C 1
ATOM 867 O O . VAL A 1 109 ? 2.898 6.434 2.233 1.00 93.56 109 VAL A O 1
ATOM 870 N N . TYR A 1 110 ? 1.126 5.062 2.183 1.00 94.94 110 TYR A N 1
ATOM 871 C CA . TYR A 1 110 ? 1.046 4.841 3.622 1.00 94.94 110 TYR A CA 1
ATOM 872 C C . TYR A 1 110 ? 0.794 3.364 3.879 1.00 94.94 110 TYR A C 1
ATOM 874 O O . TYR A 1 110 ? 0.005 2.739 3.170 1.00 94.94 110 TYR A O 1
ATOM 882 N N . PHE A 1 111 ? 1.446 2.829 4.903 1.00 95.50 111 PHE A N 1
ATOM 883 C CA . PHE A 1 111 ? 1.249 1.474 5.394 1.00 95.50 111 PHE A CA 1
ATOM 884 C C . PHE A 1 111 ? 1.448 1.488 6.906 1.00 95.50 111 PHE A C 1
ATOM 886 O O . PHE A 1 111 ? 2.552 1.758 7.379 1.00 95.50 111 PHE A O 1
ATOM 893 N N . ALA A 1 112 ? 0.380 1.249 7.661 1.00 96.06 112 ALA A N 1
ATOM 894 C CA . ALA A 1 112 ? 0.405 1.406 9.106 1.00 96.06 112 ALA A CA 1
ATOM 895 C C . ALA A 1 112 ? -0.475 0.373 9.804 1.00 96.06 112 ALA A C 1
ATOM 897 O O . ALA A 1 112 ? -1.556 0.027 9.332 1.00 96.06 112 ALA A O 1
ATOM 898 N N . VAL A 1 113 ? -0.003 -0.080 10.962 1.00 95.31 113 VAL A N 1
ATOM 899 C CA . VAL A 1 113 ? -0.693 -1.007 11.864 1.00 95.31 113 VAL A CA 1
ATOM 900 C C . VAL A 1 113 ? -0.801 -0.322 13.2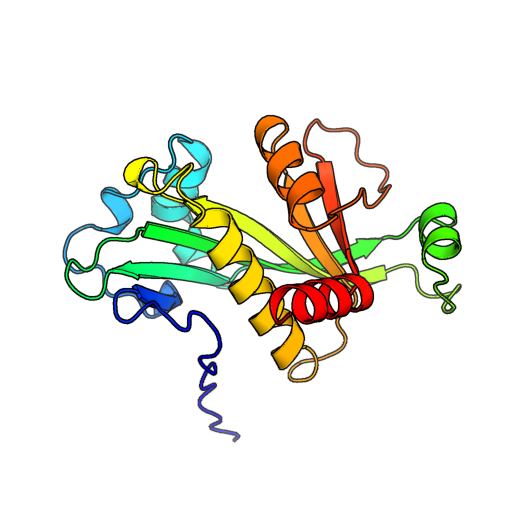18 1.00 95.31 113 VAL A C 1
ATOM 902 O O . VAL A 1 113 ? 0.159 0.327 13.644 1.00 95.31 113 VAL A O 1
ATOM 905 N N . THR A 1 114 ? -1.941 -0.451 13.891 1.00 95.44 114 THR A N 1
ATOM 906 C CA . THR A 1 114 ? -2.131 0.143 15.217 1.00 95.44 114 THR A CA 1
ATOM 907 C C . THR A 1 114 ? -1.125 -0.398 16.225 1.00 95.44 114 THR A C 1
ATOM 909 O O . THR A 1 114 ? -0.699 -1.551 16.137 1.00 95.44 114 THR A O 1
ATOM 912 N N . GLU A 1 115 ? -0.744 0.417 17.210 1.00 92.12 115 GLU A N 1
ATOM 913 C CA . GLU A 1 115 ? 0.271 0.053 18.215 1.00 92.12 115 GLU A CA 1
ATOM 914 C C . GLU A 1 115 ? -0.037 -1.285 18.911 1.00 92.12 115 GLU A C 1
ATOM 916 O O . GLU A 1 115 ? 0.857 -2.097 19.145 1.00 92.12 115 GLU A O 1
ATOM 921 N N . SER A 1 116 ? -1.318 -1.575 19.160 1.00 89.38 116 SER A N 1
ATOM 922 C CA . SER A 1 116 ? -1.773 -2.818 19.792 1.00 89.38 116 SER A CA 1
ATOM 923 C C . SER A 1 116 ? -1.580 -4.075 18.930 1.00 89.38 116 SER A C 1
ATOM 925 O O . SER A 1 116 ? -1.563 -5.183 19.476 1.00 89.38 116 SER A O 1
ATOM 927 N N . PHE A 1 117 ? -1.390 -3.936 17.616 1.00 89.94 117 PHE A N 1
ATOM 928 C CA . PHE A 1 117 ? -1.177 -5.035 16.663 1.00 89.94 117 PHE A CA 1
ATOM 929 C C . PHE A 1 117 ? 0.247 -5.080 16.081 1.00 89.94 117 PHE A C 1
ATOM 931 O O . PHE A 1 117 ? 0.600 -6.014 15.353 1.00 89.94 117 PHE A O 1
ATOM 938 N N . GLN A 1 118 ? 1.104 -4.118 16.427 1.00 88.75 118 GLN A N 1
ATOM 939 C CA . GLN A 1 118 ? 2.509 -4.114 16.022 1.00 88.75 118 GLN A CA 1
ATOM 940 C C . GLN A 1 118 ? 3.306 -5.259 16.670 1.00 88.75 118 GLN A C 1
ATOM 942 O O . GLN A 1 118 ? 2.944 -5.794 17.715 1.00 88.75 118 GLN A O 1
ATOM 947 N N . ASN A 1 119 ? 4.416 -5.650 16.030 1.00 86.06 119 ASN A N 1
ATOM 948 C CA . ASN A 1 119 ? 5.344 -6.701 16.487 1.00 86.06 119 ASN A CA 1
ATOM 949 C C . ASN A 1 119 ? 4.731 -8.106 16.679 1.00 86.06 119 ASN A C 1
ATOM 951 O O . ASN A 1 119 ? 5.357 -8.973 17.283 1.00 86.06 119 ASN A O 1
ATOM 955 N N . LYS A 1 120 ? 3.539 -8.353 16.122 1.00 86.75 120 LYS A N 1
ATOM 956 C CA . LYS A 1 120 ? 2.812 -9.635 16.198 1.00 86.75 120 LYS A CA 1
ATOM 957 C C . LYS A 1 120 ? 2.705 -10.375 14.857 1.00 86.75 120 LYS A C 1
ATOM 959 O O . LYS A 1 120 ? 1.921 -11.301 14.736 1.00 86.75 120 LYS A O 1
ATOM 964 N N . GLY A 1 121 ? 3.441 -9.944 13.831 1.00 85.69 121 GLY A N 1
ATOM 965 C CA . GLY A 1 121 ? 3.377 -10.529 12.480 1.00 85.69 121 GLY A CA 1
ATOM 966 C C . GLY A 1 121 ? 2.327 -9.906 11.548 1.00 85.69 121 GLY A C 1
ATOM 967 O O . GLY A 1 121 ? 2.514 -9.954 10.336 1.00 85.69 121 GLY A O 1
ATOM 968 N N . PHE A 1 122 ? 1.327 -9.196 12.083 1.00 86.75 122 PHE A N 1
ATOM 969 C CA . PHE A 1 122 ? 0.234 -8.573 11.314 1.00 86.75 122 PHE A CA 1
ATOM 970 C C . PHE A 1 122 ? 0.690 -7.719 10.129 1.00 86.75 122 PHE A C 1
ATOM 972 O O . PHE A 1 122 ? 0.182 -7.867 9.022 1.00 86.75 122 PHE A O 1
ATOM 979 N N . GLY A 1 123 ? 1.678 -6.840 10.327 1.00 90.06 123 GLY A N 1
ATOM 980 C CA . GLY A 1 123 ? 2.193 -6.012 9.231 1.00 90.06 123 GLY A CA 1
ATOM 981 C C . GLY A 1 123 ? 2.788 -6.849 8.095 1.00 90.06 123 GLY A C 1
ATOM 982 O O . GLY A 1 123 ? 2.654 -6.492 6.928 1.00 90.06 123 GLY A O 1
ATOM 983 N N . LYS A 1 124 ? 3.409 -7.990 8.417 1.00 90.62 124 LYS A N 1
ATOM 984 C CA . LYS A 1 124 ? 3.954 -8.896 7.406 1.00 90.62 124 LYS A CA 1
ATOM 985 C C . LYS A 1 124 ? 2.839 -9.565 6.612 1.00 90.62 124 LYS A C 1
ATOM 987 O O . LYS A 1 124 ? 2.874 -9.523 5.388 1.00 90.62 124 LYS A O 1
ATOM 992 N N . GLU A 1 125 ? 1.859 -10.136 7.299 1.00 90.38 125 GLU A N 1
ATOM 993 C CA . GLU A 1 125 ? 0.709 -10.800 6.674 1.00 90.38 125 GLU A CA 1
ATOM 994 C C . GLU A 1 125 ? -0.095 -9.839 5.795 1.00 90.38 125 GLU A C 1
ATOM 996 O O . GLU A 1 125 ? -0.387 -10.154 4.642 1.00 90.38 125 GLU A O 1
ATOM 1001 N N . LEU A 1 126 ? -0.358 -8.625 6.287 1.00 92.25 126 LEU A N 1
ATOM 1002 C CA . LEU A 1 126 ? -1.059 -7.595 5.526 1.00 92.25 126 LEU A CA 1
ATOM 1003 C C . LEU A 1 126 ? -0.301 -7.207 4.249 1.00 92.25 126 LEU A C 1
ATOM 1005 O O . LEU A 1 126 ? -0.915 -7.065 3.196 1.00 92.25 126 LEU A O 1
ATOM 1009 N N . MET A 1 127 ? 1.026 -7.058 4.318 1.00 94.25 127 MET A N 1
ATOM 1010 C CA . MET A 1 127 ? 1.840 -6.760 3.136 1.00 94.25 127 MET A CA 1
ATOM 1011 C C . MET A 1 127 ? 1.829 -7.918 2.131 1.00 94.25 127 MET A C 1
ATOM 1013 O O . MET A 1 127 ? 1.712 -7.674 0.935 1.00 94.25 127 MET A O 1
ATOM 1017 N N . LEU A 1 128 ? 1.921 -9.171 2.589 1.00 92.44 128 LEU A N 1
ATOM 1018 C CA . LEU A 1 128 ? 1.838 -10.338 1.702 1.00 92.44 128 LEU A CA 1
ATOM 1019 C C . LEU A 1 128 ? 0.486 -10.400 0.990 1.00 92.44 128 LEU A C 1
ATOM 1021 O O . LEU A 1 128 ? 0.453 -10.569 -0.226 1.00 92.44 128 LEU A O 1
ATOM 1025 N N . SER A 1 129 ? -0.607 -10.193 1.727 1.00 91.00 129 SER A N 1
ATOM 1026 C CA . SER A 1 129 ? -1.958 -10.155 1.165 1.00 91.00 129 SER A CA 1
ATOM 1027 C C . SER A 1 129 ? -2.121 -9.007 0.160 1.00 91.00 129 SER A C 1
ATOM 1029 O O . SER A 1 129 ? -2.636 -9.211 -0.939 1.00 91.00 129 SER A O 1
ATOM 1031 N N . LEU A 1 130 ? -1.598 -7.816 0.478 1.00 94.56 130 LEU A N 1
ATOM 1032 C CA . LEU A 1 130 ? -1.581 -6.672 -0.435 1.00 94.56 130 LEU A CA 1
ATOM 1033 C C . LEU A 1 130 ? -0.800 -6.973 -1.724 1.00 94.56 130 LEU A C 1
ATOM 1035 O O . LEU A 1 130 ? -1.302 -6.722 -2.818 1.00 94.56 130 LEU A O 1
ATOM 1039 N N . LEU A 1 131 ? 0.417 -7.509 -1.610 1.00 95.00 131 LEU A N 1
ATOM 1040 C CA . LEU A 1 131 ? 1.248 -7.856 -2.765 1.00 95.00 131 LEU A CA 1
ATOM 1041 C C . LEU A 1 131 ? 0.618 -8.973 -3.605 1.00 95.00 131 LEU A C 1
ATOM 1043 O O . LEU A 1 131 ? 0.685 -8.900 -4.830 1.00 95.00 131 LEU A O 1
ATOM 1047 N N . GLY A 1 132 ? -0.019 -9.960 -2.967 1.00 93.25 132 GLY A N 1
ATOM 1048 C CA . GLY A 1 132 ? -0.806 -11.004 -3.627 1.00 93.25 132 GLY A CA 1
ATOM 1049 C C . GLY A 1 132 ? -1.943 -10.419 -4.455 1.00 93.25 132 GLY A C 1
ATOM 1050 O O . GLY A 1 132 ? -2.010 -10.655 -5.657 1.00 93.25 132 GLY A O 1
ATOM 1051 N N . ASN A 1 133 ? -2.752 -9.548 -3.850 1.00 92.19 133 ASN A N 1
ATOM 1052 C CA . ASN A 1 133 ? -3.841 -8.857 -4.536 1.00 92.19 133 ASN A CA 1
ATOM 1053 C C . ASN A 1 133 ? -3.325 -8.006 -5.715 1.00 92.19 133 ASN A C 1
ATOM 1055 O O . ASN A 1 133 ? -3.811 -8.117 -6.838 1.00 92.19 133 ASN A O 1
ATOM 1059 N N . ILE A 1 134 ? -2.270 -7.209 -5.513 1.00 94.19 134 ILE A N 1
ATOM 1060 C CA . ILE A 1 134 ? -1.656 -6.446 -6.612 1.00 94.19 134 ILE A CA 1
ATOM 1061 C C . ILE A 1 134 ? -1.188 -7.378 -7.733 1.00 94.19 134 ILE A C 1
ATOM 1063 O O . ILE A 1 134 ? -1.384 -7.070 -8.910 1.00 94.19 134 ILE A O 1
ATOM 1067 N N . TYR A 1 135 ? -0.556 -8.500 -7.385 1.00 94.12 135 TYR A N 1
ATOM 1068 C CA . TYR A 1 135 ? -0.085 -9.462 -8.365 1.00 94.12 135 TYR A CA 1
ATOM 1069 C C . TYR A 1 135 ? -1.263 -10.033 -9.149 1.00 94.12 135 TYR A C 1
ATOM 1071 O O . TYR A 1 135 ? -1.290 -9.879 -10.365 1.00 94.12 135 TYR A O 1
ATOM 1079 N N . ASP A 1 136 ? -2.259 -10.616 -8.495 1.00 92.75 136 ASP A N 1
ATOM 1080 C CA . ASP A 1 136 ? -3.377 -11.297 -9.153 1.00 92.75 136 ASP A CA 1
ATOM 1081 C C . ASP A 1 136 ? -4.176 -10.369 -10.082 1.00 92.75 136 ASP A C 1
ATOM 1083 O O . ASP A 1 136 ? -4.527 -10.767 -11.194 1.00 92.75 136 ASP A O 1
ATOM 1087 N N . HIS A 1 137 ? -4.334 -9.097 -9.703 1.00 91.62 137 HIS A N 1
ATOM 1088 C CA . HIS A 1 137 ? -5.114 -8.101 -10.452 1.00 91.62 137 HIS A CA 1
ATOM 1089 C C . HIS A 1 137 ? -4.309 -7.245 -11.433 1.00 91.62 137 HIS A C 1
ATOM 1091 O O . HIS A 1 137 ? -4.864 -6.387 -12.123 1.00 91.62 137 HIS A O 1
ATOM 1097 N N . ARG A 1 138 ? -2.998 -7.476 -11.558 1.00 92.38 138 ARG A N 1
ATOM 1098 C CA . ARG A 1 138 ? -2.090 -6.637 -12.365 1.00 92.38 138 ARG A CA 1
ATOM 1099 C C . ARG A 1 138 ? -2.488 -6.462 -13.835 1.00 92.38 138 ARG A C 1
ATOM 1101 O O . ARG A 1 138 ? -1.978 -5.558 -14.482 1.00 92.38 138 ARG A O 1
ATOM 1108 N N . LEU A 1 139 ? -3.331 -7.342 -14.380 1.00 90.69 139 LEU A N 1
ATOM 1109 C CA . LEU A 1 139 ? -3.722 -7.350 -15.794 1.00 90.69 139 LEU A CA 1
ATOM 1110 C C . LEU A 1 139 ? -5.056 -6.638 -16.075 1.00 90.69 139 LEU A C 1
ATOM 1112 O O . LEU A 1 139 ? -5.430 -6.513 -17.237 1.00 90.69 139 LEU A O 1
ATOM 1116 N N . GLU A 1 140 ? -5.778 -6.177 -15.051 1.00 90.38 140 GLU A N 1
ATOM 1117 C CA . GLU A 1 140 ? -7.156 -5.686 -15.215 1.00 90.38 140 GLU A CA 1
ATOM 1118 C C . GLU A 1 140 ? -7.260 -4.270 -15.794 1.00 90.38 140 GLU A C 1
ATOM 1120 O O . GLU A 1 140 ? -8.252 -3.942 -16.443 1.00 90.38 140 GLU A O 1
ATOM 1125 N N . PHE A 1 141 ? -6.243 -3.429 -15.585 1.00 81.06 141 PHE A N 1
ATOM 1126 C CA . PHE A 1 141 ? -6.320 -1.997 -15.907 1.00 81.06 141 PHE A CA 1
ATOM 1127 C C . PHE A 1 141 ? -5.216 -1.497 -16.846 1.00 81.06 141 PHE A C 1
ATOM 1129 O O . PHE A 1 141 ? -5.378 -0.451 -17.473 1.00 81.06 141 PHE A O 1
ATOM 1136 N N . GLY A 1 142 ? -4.096 -2.213 -16.966 1.00 87.06 142 GLY A N 1
ATOM 1137 C CA . GLY A 1 142 ? -2.971 -1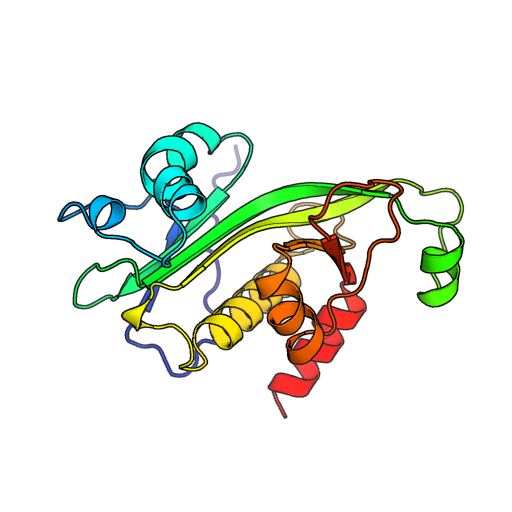.789 -17.795 1.00 87.06 142 GLY A CA 1
ATOM 1138 C C . GLY A 1 142 ? -1.662 -2.482 -17.433 1.00 87.06 142 GLY A C 1
ATOM 1139 O O . GLY A 1 142 ? -1.644 -3.495 -16.742 1.00 87.06 142 GLY A O 1
ATOM 1140 N N . GLY A 1 143 ? -0.551 -1.933 -17.925 1.00 88.81 143 GLY A N 1
ATOM 1141 C CA . GLY A 1 143 ? 0.779 -2.423 -17.579 1.00 88.81 143 GLY A CA 1
ATOM 1142 C C . GLY A 1 143 ? 1.167 -2.045 -16.151 1.00 88.81 143 GLY A C 1
ATOM 1143 O O . GLY A 1 143 ? 0.996 -0.901 -15.740 1.00 88.81 143 GLY A O 1
ATOM 1144 N N . LEU A 1 144 ? 1.760 -2.991 -15.431 1.00 93.12 144 LEU A N 1
ATOM 1145 C CA . LEU A 1 144 ? 2.379 -2.788 -14.126 1.00 93.12 144 LEU A CA 1
ATOM 1146 C C . LEU A 1 144 ? 3.795 -3.357 -14.177 1.00 93.12 144 LEU A C 1
ATOM 1148 O O . LEU A 1 144 ? 4.019 -4.409 -14.769 1.00 93.12 144 LEU A O 1
ATOM 1152 N N . SER A 1 145 ? 4.766 -2.651 -13.607 1.00 91.62 145 SER A N 1
ATOM 1153 C CA . SER A 1 145 ? 6.158 -3.117 -13.538 1.00 91.62 145 SER A CA 1
ATOM 1154 C C . SER A 1 145 ? 6.661 -3.207 -12.104 1.00 91.62 145 SER A C 1
ATOM 1156 O O . SER A 1 145 ? 7.367 -4.165 -11.775 1.00 91.62 145 SER A O 1
ATOM 1158 N N . PHE A 1 146 ? 6.266 -2.245 -11.265 1.00 92.00 146 PHE A N 1
ATOM 1159 C CA . PHE A 1 146 ? 6.789 -2.096 -9.912 1.00 92.00 146 PHE A CA 1
ATOM 1160 C C . PHE A 1 146 ? 5.702 -1.882 -8.868 1.00 92.00 146 PHE A C 1
ATOM 1162 O O . PHE A 1 146 ? 4.691 -1.228 -9.125 1.00 92.00 146 PHE A O 1
ATOM 1169 N N . VAL A 1 147 ? 5.973 -2.375 -7.665 1.00 94.69 147 VAL A N 1
ATOM 1170 C CA . VAL A 1 147 ? 5.358 -1.876 -6.436 1.00 94.69 147 VAL A CA 1
ATOM 1171 C C . VAL A 1 147 ? 6.425 -1.129 -5.657 1.00 94.69 147 VAL A C 1
ATOM 1173 O O . VAL A 1 147 ? 7.511 -1.670 -5.450 1.00 94.69 147 VAL A O 1
ATOM 1176 N N . THR A 1 148 ? 6.130 0.098 -5.240 1.00 93.44 148 THR A N 1
ATOM 1177 C CA . THR A 1 148 ? 7.088 0.967 -4.547 1.00 93.44 148 THR A CA 1
ATOM 1178 C C . THR A 1 148 ? 6.600 1.325 -3.155 1.00 93.44 148 THR A C 1
ATOM 1180 O O . THR A 1 148 ? 5.404 1.273 -2.870 1.00 93.44 148 THR A O 1
ATOM 1183 N N . VAL A 1 149 ? 7.527 1.701 -2.282 1.00 90.62 149 VAL A N 1
ATOM 1184 C CA . VAL A 1 149 ? 7.225 2.308 -0.988 1.00 90.62 149 VAL A CA 1
ATOM 1185 C C . VAL A 1 149 ? 8.203 3.441 -0.722 1.00 90.62 149 VAL A C 1
ATOM 1187 O O . VAL A 1 149 ? 9.409 3.305 -0.942 1.00 90.62 149 VAL A O 1
ATOM 1190 N N . GLU A 1 150 ? 7.687 4.556 -0.219 1.00 81.81 150 GLU A N 1
ATOM 1191 C CA . GLU A 1 150 ? 8.519 5.592 0.378 1.00 81.81 150 GLU A CA 1
ATOM 1192 C C . GLU A 1 150 ? 8.684 5.268 1.864 1.00 81.81 150 GLU A C 1
ATOM 1194 O O . GLU A 1 150 ? 7.759 5.406 2.661 1.00 81.81 150 GLU A O 1
ATOM 1199 N N . SER A 1 151 ? 9.851 4.737 2.233 1.00 78.31 151 SER A N 1
ATOM 1200 C CA . SER A 1 151 ? 10.076 4.252 3.594 1.00 78.31 151 SER A CA 1
ATOM 1201 C C . SER A 1 151 ? 10.732 5.312 4.468 1.00 78.31 151 SER A C 1
ATOM 1203 O O . SER A 1 151 ? 11.836 5.779 4.160 1.00 78.31 151 SER A O 1
ATOM 1205 N N . LEU A 1 152 ? 10.126 5.551 5.635 1.00 82.31 152 LEU A N 1
ATOM 1206 C CA . LEU A 1 152 ? 10.799 6.149 6.789 1.00 82.31 152 LEU A CA 1
ATOM 1207 C C . LEU A 1 152 ? 12.037 5.321 7.159 1.00 82.31 152 LEU A C 1
ATOM 1209 O O . LEU A 1 152 ? 12.061 4.102 6.938 1.00 82.31 152 LEU A O 1
ATOM 1213 N N . ALA A 1 153 ? 13.065 5.968 7.709 1.00 76.75 153 ALA A N 1
ATOM 1214 C CA . ALA A 1 153 ? 14.353 5.341 8.008 1.00 76.75 153 ALA A CA 1
ATOM 1215 C C . ALA A 1 153 ? 14.209 4.115 8.926 1.00 76.75 153 ALA A C 1
ATOM 1217 O O . ALA A 1 153 ? 14.778 3.056 8.651 1.00 76.75 153 ALA A O 1
ATOM 1218 N N . GLU A 1 154 ? 13.382 4.226 9.962 1.00 80.38 154 GLU A N 1
ATOM 1219 C CA . GLU A 1 154 ? 13.093 3.173 10.933 1.00 80.38 154 GLU A CA 1
ATOM 1220 C C . GLU A 1 154 ? 12.360 1.965 10.325 1.00 80.38 154 GLU A C 1
ATOM 1222 O O . GLU A 1 154 ? 12.534 0.833 10.782 1.00 80.38 154 GLU A O 1
ATOM 1227 N N . SER A 1 155 ? 11.590 2.166 9.252 1.00 85.06 155 SER A N 1
ATOM 1228 C CA . SER A 1 155 ? 10.790 1.110 8.618 1.00 85.06 155 SER A CA 1
ATOM 1229 C C . SER A 1 155 ? 11.537 0.359 7.512 1.00 85.06 155 SER A C 1
ATOM 1231 O O . SER A 1 155 ? 11.103 -0.717 7.103 1.00 85.06 155 SER A O 1
ATOM 1233 N N . GLN A 1 156 ? 12.697 0.844 7.054 1.00 83.94 156 GLN A N 1
ATOM 1234 C CA . GLN A 1 156 ? 13.415 0.226 5.927 1.00 83.94 156 GLN A CA 1
ATOM 1235 C C . GLN A 1 156 ? 13.797 -1.234 6.201 1.00 83.94 156 GLN A C 1
ATOM 1237 O O . GLN A 1 156 ? 13.719 -2.084 5.314 1.00 83.94 156 GLN A O 1
ATOM 1242 N N . SER A 1 157 ? 14.185 -1.542 7.445 1.00 86.38 157 SER A N 1
ATOM 1243 C CA . SER A 1 157 ? 14.512 -2.908 7.878 1.00 86.38 157 SER A CA 1
ATOM 1244 C C . SER A 1 157 ? 13.339 -3.864 7.657 1.00 86.38 157 SER A C 1
ATOM 1246 O O . SER A 1 157 ? 13.553 -4.993 7.216 1.00 86.38 157 SER A O 1
ATOM 1248 N N . PHE A 1 158 ? 12.111 -3.418 7.936 1.00 91.56 158 PHE A N 1
ATOM 1249 C CA . PHE A 1 158 ? 10.910 -4.225 7.744 1.00 91.56 158 PHE A CA 1
ATOM 1250 C C . PHE A 1 158 ? 10.729 -4.593 6.267 1.00 91.56 158 PHE A C 1
ATOM 1252 O O . PHE A 1 158 ? 10.608 -5.778 5.958 1.00 91.56 158 PHE A O 1
ATOM 1259 N N . TYR A 1 159 ? 10.802 -3.617 5.358 1.00 92.25 159 TYR A N 1
ATOM 1260 C CA . TYR A 1 159 ? 10.604 -3.859 3.926 1.00 92.25 159 TYR A CA 1
ATOM 1261 C C . TYR A 1 159 ? 11.703 -4.742 3.319 1.00 92.25 159 TYR A C 1
ATOM 1263 O O . TYR A 1 159 ? 11.421 -5.721 2.625 1.00 92.25 159 TYR A O 1
ATOM 1271 N N . ARG A 1 160 ? 12.968 -4.437 3.625 1.00 90.75 160 ARG A N 1
ATOM 1272 C CA . ARG A 1 160 ? 14.125 -5.150 3.065 1.00 90.75 160 ARG A CA 1
ATOM 1273 C C . ARG A 1 160 ? 14.201 -6.596 3.531 1.00 90.75 160 ARG A C 1
ATOM 1275 O O . ARG A 1 160 ? 14.363 -7.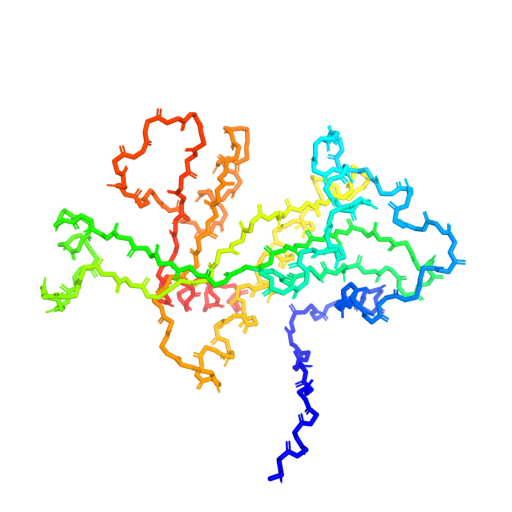494 2.712 1.00 90.75 160 ARG A O 1
ATOM 1282 N N . LYS A 1 161 ? 14.096 -6.829 4.844 1.00 91.00 161 LYS A N 1
ATOM 1283 C CA . LYS A 1 161 ? 14.306 -8.166 5.422 1.00 91.00 161 LYS A CA 1
ATOM 1284 C C . LYS A 1 161 ? 13.156 -9.121 5.130 1.00 91.00 161 LYS A C 1
ATOM 1286 O O . LYS A 1 161 ? 13.404 -10.311 4.983 1.00 91.00 161 LYS A O 1
ATOM 1291 N N . ASN A 1 162 ? 11.922 -8.618 5.074 1.00 89.62 162 ASN A N 1
ATOM 1292 C CA . ASN A 1 162 ? 10.751 -9.479 4.918 1.00 89.62 162 ASN A CA 1
ATOM 1293 C C . ASN A 1 162 ? 10.330 -9.679 3.460 1.00 89.62 162 ASN A C 1
ATOM 1295 O O . ASN A 1 162 ? 9.726 -10.710 3.176 1.00 89.62 162 ASN A O 1
ATOM 1299 N N . PHE A 1 163 ? 10.631 -8.736 2.554 1.00 91.12 163 PHE A N 1
ATOM 1300 C CA . PHE A 1 163 ? 10.122 -8.809 1.177 1.00 91.12 163 PHE A CA 1
ATOM 1301 C C . PHE A 1 163 ? 11.149 -8.519 0.085 1.00 91.12 163 PHE A C 1
ATOM 1303 O O . PHE A 1 163 ? 10.780 -8.526 -1.080 1.00 91.12 163 PHE A O 1
ATOM 1310 N N . ALA A 1 164 ? 12.415 -8.278 0.437 1.00 89.25 164 ALA A N 1
ATOM 1311 C CA . ALA A 1 164 ? 13.485 -7.950 -0.509 1.00 89.25 164 ALA A CA 1
ATOM 1312 C C . ALA A 1 164 ? 13.276 -6.645 -1.304 1.00 89.25 164 ALA A C 1
ATOM 1314 O O . ALA A 1 164 ? 13.878 -6.472 -2.360 1.00 89.25 164 ALA A O 1
ATOM 1315 N N . PHE A 1 165 ? 12.481 -5.705 -0.775 1.00 86.19 165 PHE A N 1
ATOM 1316 C CA . PHE A 1 165 ? 12.419 -4.338 -1.301 1.00 86.19 165 PHE A CA 1
ATOM 1317 C C . PHE A 1 165 ? 13.838 -3.759 -1.396 1.00 86.19 165 PHE A C 1
ATOM 1319 O O . PHE A 1 165 ? 14.573 -3.754 -0.405 1.00 86.19 165 PHE A O 1
ATOM 1326 N N . ASP A 1 166 ? 14.225 -3.263 -2.567 1.00 84.06 166 ASP A N 1
ATOM 1327 C CA . ASP A 1 166 ? 15.549 -2.676 -2.795 1.00 84.06 166 ASP A CA 1
ATOM 1328 C C . ASP A 1 166 ? 15.433 -1.263 -3.362 1.00 84.06 166 ASP A C 1
ATOM 1330 O O . ASP A 1 166 ? 14.375 -0.857 -3.830 1.00 84.06 166 ASP A O 1
ATOM 1334 N N . ASN A 1 167 ? 16.518 -0.496 -3.309 1.00 73.62 167 ASN A N 1
ATOM 1335 C CA . ASN A 1 167 ? 16.529 0.872 -3.800 1.00 73.62 167 ASN A CA 1
ATOM 1336 C C . ASN A 1 167 ? 16.202 0.914 -5.285 1.00 73.62 167 ASN A C 1
ATOM 1338 O O . ASN A 1 167 ? 16.952 0.396 -6.120 1.00 73.62 167 ASN A O 1
ATOM 1342 N N . GLU A 1 168 ? 15.156 1.663 -5.613 1.00 66.19 168 GLU A N 1
ATOM 1343 C CA . GLU A 1 168 ? 15.129 2.355 -6.886 1.00 66.19 168 GLU A CA 1
ATOM 1344 C C . GLU A 1 168 ? 16.236 3.405 -6.771 1.00 66.19 168 GLU A C 1
ATOM 1346 O O . GLU A 1 168 ? 16.077 4.365 -6.026 1.00 66.19 168 GLU A O 1
ATOM 1351 N N . GLU A 1 169 ? 17.410 3.224 -7.386 1.00 57.75 169 GLU A N 1
ATOM 1352 C CA . GLU A 1 169 ? 18.492 4.231 -7.327 1.00 57.75 169 GLU A CA 1
ATOM 1353 C C . GLU A 1 169 ? 18.097 5.524 -8.094 1.00 57.75 169 GLU A C 1
ATOM 1355 O O . GLU A 1 169 ? 18.787 5.954 -9.013 1.00 57.75 169 GLU A O 1
ATOM 1360 N N . SER A 1 170 ? 16.964 6.150 -7.768 1.00 49.25 170 SER A N 1
ATOM 1361 C CA . SER A 1 170 ? 16.563 7.470 -8.244 1.00 49.25 170 SER A CA 1
ATOM 1362 C C . SER A 1 170 ? 17.419 8.552 -7.570 1.00 49.25 170 SER A C 1
ATOM 1364 O O . SER A 1 170 ? 17.909 8.381 -6.456 1.00 49.25 170 SER A O 1
ATOM 1366 N N . GLN A 1 171 ? 17.638 9.675 -8.258 1.00 44.53 171 GLN A N 1
ATOM 1367 C CA . GLN A 1 171 ? 18.553 10.742 -7.825 1.00 44.53 171 GLN A CA 1
ATOM 1368 C C . GLN A 1 171 ? 18.042 11.618 -6.658 1.00 44.53 171 GLN A C 1
ATOM 1370 O O . GLN A 1 171 ? 18.565 12.711 -6.458 1.00 44.53 171 GLN A O 1
ATOM 1375 N N . ASN A 1 172 ? 17.040 11.192 -5.884 1.00 42.00 172 ASN A N 1
ATOM 1376 C CA . ASN A 1 172 ? 16.474 12.039 -4.832 1.00 42.00 172 ASN A CA 1
ATOM 1377 C C . ASN A 1 172 ? 17.199 11.869 -3.486 1.00 42.00 172 ASN A C 1
ATOM 1379 O O . ASN A 1 172 ? 17.164 10.822 -2.847 1.00 42.00 172 ASN A O 1
ATOM 1383 N N . THR A 1 173 ? 17.865 12.950 -3.075 1.00 38.06 173 THR A N 1
ATOM 1384 C CA . THR A 1 173 ? 18.647 13.133 -1.843 1.00 38.06 173 THR A CA 1
ATOM 1385 C C . THR A 1 173 ? 17.814 13.764 -0.722 1.00 38.06 173 THR A C 1
ATOM 1387 O O . THR A 1 173 ? 18.072 14.891 -0.301 1.00 38.06 173 THR A O 1
ATOM 1390 N N . SER A 1 174 ? 16.814 13.059 -0.211 1.00 41.44 174 SER A N 1
ATOM 1391 C CA . SER A 1 174 ? 16.136 13.428 1.042 1.00 41.44 174 SER A CA 1
ATOM 1392 C C . SER A 1 174 ? 15.871 12.151 1.826 1.00 41.44 174 SER A C 1
ATOM 1394 O O . SER A 1 174 ? 15.565 11.150 1.202 1.00 41.44 174 SER A O 1
ATOM 1396 N N . GLY A 1 175 ? 16.024 12.157 3.154 1.00 47.06 175 GLY A N 1
ATOM 1397 C CA . GLY A 1 175 ? 16.171 10.969 4.021 1.00 47.06 175 GLY A CA 1
ATOM 1398 C C . GLY A 1 175 ? 15.145 9.820 3.930 1.00 47.06 175 GLY A C 1
ATOM 1399 O O . GLY A 1 175 ? 15.357 8.800 4.585 1.00 47.06 175 GLY A O 1
ATOM 1400 N N . ASN A 1 176 ? 14.094 9.935 3.117 1.00 54.22 176 ASN A N 1
ATOM 1401 C CA . ASN A 1 176 ? 13.210 8.834 2.745 1.00 54.22 176 ASN A CA 1
ATOM 1402 C C . ASN A 1 176 ? 13.803 8.013 1.598 1.00 54.22 176 ASN A C 1
ATOM 1404 O O . ASN A 1 176 ? 14.326 8.543 0.618 1.00 54.22 176 ASN A O 1
ATOM 1408 N N . CYS A 1 177 ? 13.706 6.692 1.711 1.00 63.09 177 CYS A N 1
ATOM 1409 C CA . CYS A 1 177 ? 14.262 5.784 0.719 1.00 63.09 177 CYS A CA 1
ATOM 1410 C C . CYS A 1 177 ? 13.138 5.203 -0.138 1.00 63.09 177 CYS A C 1
ATOM 1412 O O . CYS A 1 177 ? 12.277 4.492 0.383 1.00 63.09 177 CYS A O 1
ATOM 1414 N N . ALA A 1 178 ? 13.150 5.515 -1.436 1.00 74.69 178 ALA A N 1
ATOM 1415 C CA . ALA A 1 178 ? 12.278 4.875 -2.411 1.00 74.69 178 ALA A CA 1
ATOM 1416 C C . ALA A 1 178 ? 12.753 3.433 -2.629 1.00 74.69 178 ALA A C 1
ATOM 1418 O O . ALA A 1 178 ? 13.829 3.190 -3.188 1.00 74.69 178 ALA A O 1
ATOM 1419 N N . LEU A 1 179 ? 11.964 2.479 -2.145 1.00 84.94 179 LEU A N 1
ATOM 1420 C CA . LEU A 1 179 ? 12.213 1.058 -2.340 1.00 84.94 179 LEU A CA 1
ATOM 1421 C C . LEU A 1 179 ? 11.216 0.492 -3.341 1.00 84.94 179 LEU A C 1
ATOM 1423 O O . LEU A 1 179 ? 10.066 0.927 -3.371 1.00 84.94 179 LEU A O 1
ATOM 1427 N N . ALA A 1 180 ? 11.616 -0.532 -4.087 1.00 88.69 180 ALA A N 1
ATOM 1428 C CA . ALA A 1 180 ? 10.722 -1.218 -5.001 1.00 88.69 180 ALA A CA 1
ATOM 1429 C C . ALA A 1 180 ? 10.919 -2.717 -5.089 1.00 88.69 180 ALA A C 1
ATOM 1431 O O . ALA A 1 180 ? 11.973 -3.266 -4.760 1.00 88.69 180 ALA A O 1
ATOM 1432 N N . LEU A 1 181 ? 9.855 -3.332 -5.594 1.00 91.38 181 LEU A N 1
ATOM 1433 C CA . LEU A 1 181 ? 9.780 -4.711 -6.023 1.00 91.38 181 LEU A CA 1
ATOM 1434 C C . LEU A 1 181 ? 9.298 -4.781 -7.463 1.00 91.38 181 LEU A C 1
ATOM 1436 O O . LEU A 1 181 ? 8.302 -4.161 -7.840 1.00 91.38 181 LEU A O 1
ATOM 1440 N N . THR A 1 182 ? 9.979 -5.596 -8.255 1.00 91.88 182 THR A N 1
ATOM 1441 C CA . THR A 1 182 ? 9.499 -6.026 -9.565 1.00 91.88 182 THR A CA 1
ATOM 1442 C C . THR A 1 182 ? 8.364 -7.038 -9.411 1.00 91.88 182 THR A C 1
ATOM 1444 O O . THR A 1 182 ? 8.309 -7.809 -8.452 1.00 91.88 182 THR A O 1
ATOM 1447 N N . LEU A 1 183 ? 7.503 -7.143 -10.427 1.00 91.44 183 LEU A N 1
ATOM 1448 C CA . LEU A 1 183 ? 6.510 -8.226 -10.486 1.00 91.44 183 LEU A CA 1
ATOM 1449 C C . LEU A 1 183 ? 7.135 -9.629 -10.414 1.00 91.44 183 LEU A C 1
ATOM 1451 O O . LEU A 1 183 ? 6.515 -10.555 -9.895 1.00 91.44 183 LEU A O 1
ATOM 1455 N N . LYS A 1 184 ? 8.361 -9.803 -10.928 1.00 90.62 184 LYS A N 1
ATOM 1456 C CA . LYS A 1 184 ? 9.086 -11.079 -10.851 1.00 90.62 184 LYS A CA 1
ATOM 1457 C C . LYS A 1 184 ? 9.405 -11.442 -9.400 1.00 90.62 184 LYS A C 1
ATOM 1459 O O . LYS A 1 184 ? 9.168 -12.579 -9.004 1.00 90.62 184 LYS A O 1
ATOM 1464 N N . GLU A 1 185 ? 9.912 -10.487 -8.624 1.00 92.56 185 GLU A N 1
ATOM 1465 C CA . GLU A 1 185 ? 10.238 -10.680 -7.205 1.00 92.56 185 GLU A CA 1
ATOM 1466 C C . GLU A 1 185 ? 8.980 -10.937 -6.376 1.00 92.56 185 GLU A C 1
ATOM 1468 O O . GLU A 1 185 ? 8.980 -11.849 -5.553 1.00 92.56 185 GLU A O 1
ATOM 1473 N N . ILE A 1 186 ? 7.880 -10.224 -6.652 1.00 93.62 186 ILE A N 1
ATOM 1474 C CA . ILE A 1 186 ? 6.585 -10.486 -6.002 1.00 93.62 186 ILE A CA 1
ATOM 1475 C C . ILE A 1 186 ? 6.130 -11.926 -6.275 1.00 93.62 186 ILE A C 1
ATOM 1477 O O . ILE A 1 186 ? 5.804 -12.652 -5.340 1.00 93.62 186 ILE A O 1
ATOM 1481 N N . GLY A 1 187 ? 6.177 -12.385 -7.530 1.00 92.25 187 GLY A N 1
ATOM 1482 C CA . GLY A 1 187 ? 5.809 -13.763 -7.871 1.00 92.25 187 GLY A CA 1
ATOM 1483 C C . GLY A 1 187 ? 6.678 -14.819 -7.172 1.00 92.25 187 GLY A C 1
ATOM 1484 O O . GLY A 1 187 ? 6.163 -15.836 -6.707 1.00 92.25 187 GLY A O 1
ATOM 1485 N N . GLN A 1 188 ? 7.988 -14.576 -7.046 1.00 91.81 188 GLN A N 1
ATOM 1486 C CA . GLN A 1 188 ? 8.903 -15.460 -6.309 1.00 91.81 188 GLN A CA 1
ATOM 1487 C C . GLN A 1 188 ? 8.576 -15.500 -4.813 1.00 91.81 188 GLN A C 1
ATOM 1489 O O . GLN A 1 188 ? 8.533 -16.571 -4.212 1.00 91.81 188 GLN A O 1
ATOM 1494 N N . LEU A 1 189 ? 8.309 -14.337 -4.226 1.00 91.69 189 LEU A N 1
ATOM 1495 C CA . LEU A 1 189 ? 7.962 -14.189 -2.820 1.00 91.69 189 LEU A CA 1
ATOM 1496 C C . LEU A 1 189 ? 6.653 -14.911 -2.470 1.00 91.69 189 LEU A C 1
ATOM 1498 O O . LEU A 1 189 ? 6.617 -15.657 -1.494 1.00 91.69 189 LEU A O 1
ATOM 1502 N N . LEU A 1 190 ? 5.618 -14.764 -3.300 1.00 88.94 190 LEU A N 1
ATOM 1503 C CA . LEU A 1 190 ? 4.338 -15.461 -3.127 1.00 88.94 190 LEU A CA 1
ATOM 1504 C C . LEU A 1 190 ? 4.470 -16.978 -3.332 1.00 88.94 190 LEU A C 1
ATOM 1506 O O . LEU A 1 190 ? 3.811 -17.755 -2.648 1.00 88.94 190 LEU A O 1
ATOM 1510 N N . SER A 1 191 ? 5.353 -17.420 -4.232 1.00 87.44 191 SER A N 1
ATOM 1511 C CA . SER A 1 191 ? 5.611 -18.853 -4.446 1.00 87.44 191 SER A CA 1
ATOM 1512 C C . SER A 1 191 ? 6.282 -19.510 -3.236 1.00 87.44 191 SER A C 1
ATOM 1514 O O . SER A 1 191 ? 5.963 -20.648 -2.908 1.00 87.44 191 SER A O 1
ATOM 1516 N N . ASN A 1 192 ? 7.184 -18.794 -2.560 1.00 81.75 192 ASN A N 1
ATOM 1517 C CA . ASN A 1 192 ? 7.894 -19.294 -1.381 1.00 81.75 192 ASN A CA 1
ATOM 1518 C C . ASN A 1 192 ? 7.038 -19.259 -0.107 1.00 81.75 192 ASN A C 1
ATOM 1520 O O . ASN A 1 192 ? 7.304 -20.018 0.814 1.00 81.75 192 ASN A O 1
ATOM 1524 N N . ALA A 1 193 ? 6.042 -18.372 -0.030 1.00 70.12 193 ALA A N 1
ATOM 1525 C CA . ALA A 1 193 ? 5.138 -18.276 1.119 1.00 70.12 193 ALA A CA 1
ATOM 1526 C C . ALA A 1 193 ? 4.099 -19.414 1.174 1.00 70.12 193 ALA A C 1
ATOM 1528 O O . ALA A 1 193 ? 3.527 -19.660 2.231 1.00 70.12 193 ALA A O 1
ATOM 1529 N N . ASN A 1 194 ? 3.864 -20.091 0.045 1.00 59.78 194 ASN A N 1
ATOM 1530 C CA . ASN A 1 194 ? 2.932 -21.214 -0.091 1.00 59.78 194 ASN A CA 1
ATOM 1531 C C . ASN A 1 194 ? 3.612 -22.598 0.030 1.00 59.78 194 ASN A C 1
ATOM 1533 O O . ASN A 1 194 ? 2.972 -23.612 -0.255 1.00 59.78 194 ASN A O 1
ATOM 1537 N N . GLN A 1 195 ? 4.899 -22.637 0.393 1.00 45.72 195 GLN A N 1
ATOM 1538 C CA . GLN A 1 195 ? 5.684 -23.850 0.669 1.00 45.72 195 GLN A CA 1
ATOM 1539 C C . GLN A 1 195 ? 5.906 -24.001 2.172 1.00 45.72 195 GLN A C 1
ATOM 1541 O O . GLN A 1 195 ? 5.870 -25.161 2.638 1.00 45.72 195 GLN A O 1
#

Organism: NCBI:txid2203724

Foldseek 3Di:
DDPDPPDQDDDPVVPPPFKDKDWPVRDDPPDCLLVPFDLPDPVLSCCSNPPQVVCVVFKIKIFIATPVPRHGFWMWIKGKAWFFADPVRCVVVVPPCPPDGTFIEIEGEDTGGGPVCPPVCVSLSVVLSVLVSCLVCCPPPDHYFKYKYFDDPVCPCVCCVRQNFDARPDPDPDRTGITIDTSVSSVVSNVVVVD

Sequence (195 aa):
MALGVLVLPQNDLKDSLEFNVINLLNFKDPSDSLGSFSCGNTEIDSFLKTKARTWSIVSNTFLLVNKQTDDIVAFYTLSNGITKLTKKYKKKHEFKFSEITDYPSINIVYFAVTESFQNKGFGKELMLSLLGNIYDHRLEFGGLSFVTVESLAESQSFYRKNFAFDNEESQNTSGNCALALTLKEIGQLLSNANQ

pLDDT: mean 82.18, std 18.58, range [22.0, 97.31]

Radius of gyration: 17.19 Å; chains: 1; bounding box: 45×38×44 Å